Protein AF-A0A3D5H7Q9-F1 (afdb_monomer_lite)

Sequence (338 aa):
DSTRIIFAELRENWNKDHQGSDWGSGVVNVDTGVTDVTFANLTVYNNYGWQNGVFNKHQFAIRGAGTRIMLLHCKVASDGGDALSLWNRQDGMYYHADCEFEGWVDFVCPRGWCYITNSRFFGHNRPSASIWHDGSGDKDQKFVIRNSYFDGVPGFPLGRNHLDAQFYLVNCTFSRNMADRPFYRPPSSPREWQWGARHYFFNCHREGGDFKWFEDNLEKAEGSPRESDITARWTFGGHWDPEASLPSVLPFAFFPLPERDGQGINTGGVKLSWVAGRNADSHRVYFGKSNPPEYRENQEGNSYDVGGLEPQTAYYWRVDEVTEEGIIEGKLWSFTTK

Structure (mmCIF, N/CA/C/O backbone):
data_AF-A0A3D5H7Q9-F1
#
_entry.id   AF-A0A3D5H7Q9-F1
#
loop_
_atom_site.group_PDB
_atom_site.id
_atom_site.type_symbol
_atom_site.label_atom_id
_atom_site.label_alt_id
_atom_site.label_comp_id
_atom_site.label_asym_id
_atom_site.label_entity_id
_atom_site.label_seq_id
_atom_site.pdbx_PDB_ins_code
_atom_site.Cartn_x
_atom_site.Cartn_y
_atom_site.Cartn_z
_atom_site.occupancy
_atom_site.B_iso_or_equiv
_atom_site.auth_seq_id
_atom_site.auth_comp_id
_atom_site.auth_asym_id
_atom_site.auth_atom_id
_atom_site.pdbx_PDB_model_num
ATOM 1 N N . ASP A 1 1 ? 9.883 2.955 13.940 1.00 56.50 1 ASP A N 1
ATOM 2 C CA . ASP A 1 1 ? 9.864 1.530 14.341 1.00 56.50 1 ASP A CA 1
ATOM 3 C C . ASP A 1 1 ? 11.164 1.139 15.021 1.00 56.50 1 ASP A C 1
ATOM 5 O O . ASP A 1 1 ? 12.220 1.626 14.619 1.00 56.50 1 ASP A O 1
ATOM 9 N N . SER A 1 2 ? 11.101 0.290 16.051 1.00 79.12 2 SER A N 1
ATOM 10 C CA . SER A 1 2 ? 12.288 -0.229 16.750 1.00 79.12 2 SER A CA 1
ATOM 11 C C . SER A 1 2 ? 12.983 -1.361 15.982 1.00 79.12 2 SER A C 1
ATOM 13 O O . SER A 1 2 ? 14.206 -1.468 16.045 1.00 79.12 2 SER A O 1
ATOM 15 N N . THR A 1 3 ? 12.240 -2.161 15.207 1.00 95.25 3 THR A N 1
ATOM 16 C CA . THR A 1 3 ? 12.799 -3.256 14.397 1.00 95.25 3 THR A CA 1
ATOM 17 C C . THR A 1 3 ? 13.137 -2.776 12.990 1.00 95.25 3 THR A C 1
ATOM 19 O O . THR A 1 3 ? 12.261 -2.362 12.228 1.00 95.25 3 THR A O 1
ATOM 22 N N . ARG A 1 4 ? 14.421 -2.852 12.626 1.00 97.50 4 ARG A N 1
ATOM 23 C CA . ARG A 1 4 ? 14.937 -2.430 11.318 1.00 97.50 4 ARG A CA 1
ATOM 24 C C . ARG A 1 4 ? 15.867 -3.503 10.760 1.00 97.50 4 ARG A C 1
ATOM 26 O O . ARG A 1 4 ? 16.831 -3.877 11.420 1.00 97.50 4 ARG A O 1
ATOM 33 N N . ILE A 1 5 ? 15.596 -3.957 9.543 1.00 98.12 5 ILE A N 1
ATOM 34 C CA . ILE A 1 5 ? 16.452 -4.863 8.776 1.00 98.12 5 ILE A CA 1
ATOM 35 C C . ILE A 1 5 ? 17.095 -4.023 7.676 1.00 98.12 5 ILE A C 1
ATOM 37 O O . ILE A 1 5 ? 16.403 -3.507 6.798 1.00 98.12 5 ILE A O 1
ATOM 41 N N . ILE A 1 6 ? 18.408 -3.818 7.773 1.00 98.19 6 ILE A N 1
ATOM 42 C CA . ILE A 1 6 ? 19.144 -2.901 6.900 1.00 98.19 6 ILE A CA 1
ATOM 43 C C . ILE A 1 6 ? 20.357 -3.625 6.340 1.00 98.19 6 ILE A C 1
ATOM 45 O O . ILE A 1 6 ? 21.179 -4.132 7.103 1.00 98.19 6 ILE A O 1
ATOM 49 N N . PHE A 1 7 ? 20.476 -3.647 5.018 1.00 97.94 7 PHE A N 1
ATOM 50 C CA . PHE A 1 7 ? 21.627 -4.220 4.335 1.00 97.94 7 PHE A CA 1
ATOM 51 C C . PHE A 1 7 ? 21.875 -3.470 3.026 1.00 97.94 7 PHE A C 1
ATOM 53 O O . PHE A 1 7 ? 20.932 -3.115 2.324 1.00 97.94 7 PHE A O 1
ATOM 60 N N . ALA A 1 8 ? 23.139 -3.199 2.713 1.00 97.50 8 ALA A N 1
ATOM 61 C CA . ALA A 1 8 ? 23.523 -2.506 1.492 1.00 97.50 8 ALA A CA 1
ATOM 62 C C . ALA A 1 8 ? 23.838 -3.536 0.407 1.00 97.50 8 ALA A C 1
ATOM 64 O O . ALA A 1 8 ? 24.906 -4.140 0.435 1.00 97.50 8 ALA A O 1
ATOM 65 N N . GLU A 1 9 ? 22.941 -3.694 -0.565 1.00 95.94 9 GLU A N 1
ATOM 66 C CA . GLU A 1 9 ? 23.152 -4.593 -1.703 1.00 95.94 9 GLU A CA 1
ATOM 67 C C . GLU A 1 9 ? 22.759 -3.918 -3.014 1.00 95.94 9 GLU A C 1
ATOM 69 O O . GLU A 1 9 ? 21.686 -3.320 -3.132 1.00 95.94 9 GLU A O 1
ATOM 74 N N . LEU A 1 10 ? 23.616 -4.042 -4.022 1.00 96.75 10 LEU A N 1
ATOM 75 C CA . LEU A 1 10 ? 23.343 -3.564 -5.370 1.00 96.75 10 LEU A CA 1
ATOM 76 C C . LEU A 1 10 ? 23.163 -4.783 -6.260 1.00 96.75 10 LEU A C 1
ATOM 78 O O . LEU A 1 10 ? 24.093 -5.568 -6.414 1.00 96.75 10 LEU A O 1
ATOM 82 N N . ARG A 1 11 ? 22.027 -4.884 -6.954 1.00 96.25 11 ARG A N 1
ATOM 83 C CA . ARG A 1 11 ? 21.742 -6.016 -7.852 1.00 96.25 11 ARG A CA 1
ATOM 84 C C . ARG A 1 11 ? 22.891 -6.325 -8.819 1.00 96.25 11 ARG A C 1
ATOM 86 O O . ARG A 1 11 ? 23.204 -7.481 -9.064 1.00 96.25 11 ARG A O 1
ATOM 93 N N . GLU A 1 12 ? 23.528 -5.294 -9.376 1.00 95.06 12 GLU A N 1
ATOM 94 C CA . GLU A 1 12 ? 24.653 -5.453 -10.307 1.00 95.06 12 GLU A CA 1
ATOM 95 C C . GLU A 1 12 ? 25.892 -6.094 -9.658 1.00 95.06 12 GLU A C 1
ATOM 97 O O . GLU A 1 12 ? 26.656 -6.754 -10.359 1.00 95.06 12 GLU A O 1
ATOM 102 N N . ASN A 1 13 ? 26.112 -5.904 -8.354 1.00 94.50 13 ASN A N 1
ATOM 103 C CA . ASN A 1 13 ? 27.196 -6.561 -7.625 1.00 94.50 13 ASN A CA 1
ATOM 104 C C . ASN A 1 13 ? 26.825 -8.007 -7.328 1.00 94.50 13 ASN A C 1
ATOM 106 O O . ASN A 1 13 ? 27.558 -8.898 -7.749 1.00 94.50 13 ASN A O 1
ATOM 110 N N . TRP A 1 14 ? 25.647 -8.234 -6.740 1.00 95.75 14 TRP A N 1
ATOM 111 C CA . TRP A 1 14 ? 25.125 -9.578 -6.509 1.00 95.75 14 TRP A CA 1
ATOM 112 C C . TRP A 1 14 ? 25.193 -10.451 -7.772 1.00 95.75 14 TRP A C 1
ATOM 114 O O . TRP A 1 14 ? 25.745 -11.550 -7.760 1.00 95.75 14 TRP A O 1
ATOM 124 N N . ASN A 1 15 ? 24.719 -9.930 -8.904 1.00 94.75 15 ASN A N 1
ATOM 125 C CA . ASN A 1 15 ? 24.637 -10.681 -10.154 1.00 94.75 15 ASN A CA 1
ATOM 126 C C . ASN A 1 15 ? 26.002 -11.105 -10.719 1.00 94.75 15 ASN A C 1
ATOM 128 O O . ASN A 1 15 ? 26.058 -12.142 -11.385 1.00 94.75 15 ASN A O 1
ATOM 132 N N . LYS A 1 16 ? 27.086 -10.350 -10.471 1.00 93.56 16 LYS A N 1
ATOM 133 C CA . LYS A 1 16 ? 28.445 -10.717 -10.926 1.00 93.56 16 LYS A CA 1
ATOM 134 C C . LYS A 1 16 ? 28.910 -12.022 -10.292 1.00 93.56 16 LYS A C 1
ATOM 136 O O . LYS A 1 16 ? 29.480 -12.860 -10.987 1.00 93.56 16 LYS A O 1
ATOM 141 N N . ASP A 1 17 ? 28.598 -12.205 -9.014 1.00 92.50 17 ASP A N 1
ATOM 142 C CA . ASP A 1 17 ? 29.059 -13.351 -8.230 1.00 92.50 17 ASP A CA 1
ATOM 143 C C . ASP A 1 17 ? 28.071 -14.534 -8.279 1.00 92.50 17 ASP A C 1
ATOM 145 O O . ASP A 1 17 ? 28.419 -15.655 -7.914 1.00 92.50 17 ASP A O 1
ATOM 149 N N . HIS A 1 18 ? 26.855 -14.313 -8.798 1.00 94.00 18 HIS A N 1
ATOM 150 C CA . HIS A 1 18 ? 25.750 -15.282 -8.768 1.00 94.00 18 HIS A CA 1
ATOM 151 C C . HIS A 1 18 ? 25.164 -15.599 -10.152 1.00 94.00 18 HIS A C 1
ATOM 153 O O . HIS A 1 18 ? 23.977 -15.900 -10.282 1.00 94.00 18 HIS A O 1
ATOM 159 N N . GLN A 1 19 ? 25.990 -15.539 -11.204 1.00 91.94 19 GLN A N 1
ATOM 160 C CA . GLN A 1 19 ? 25.627 -15.939 -12.577 1.00 91.94 19 GLN A CA 1
ATOM 161 C C . GLN A 1 19 ? 24.357 -15.239 -13.109 1.00 91.94 19 GLN A C 1
ATOM 163 O O . GLN A 1 19 ? 23.573 -15.823 -13.856 1.00 91.94 19 GLN A O 1
ATOM 168 N N . GLY A 1 20 ? 24.136 -13.982 -12.712 1.00 88.25 20 GLY A N 1
ATOM 169 C CA . GLY A 1 20 ? 22.959 -13.205 -13.111 1.00 88.25 20 GLY A CA 1
ATOM 170 C C . GLY A 1 20 ? 21.662 -13.533 -12.363 1.00 88.25 20 GLY A C 1
ATOM 171 O O . GLY A 1 20 ? 20.610 -13.029 -12.753 1.00 88.25 20 GLY A O 1
ATOM 172 N N . SER A 1 21 ? 21.708 -14.359 -11.316 1.00 89.88 21 SER A N 1
ATOM 173 C CA . SER A 1 21 ? 20.541 -14.665 -10.487 1.00 89.88 21 SER A CA 1
ATOM 174 C C . SER A 1 21 ? 20.197 -13.516 -9.545 1.00 89.88 21 SER A C 1
ATOM 176 O O . SER A 1 21 ? 21.020 -13.122 -8.729 1.00 89.88 21 SER A O 1
ATOM 178 N N . ASP A 1 22 ? 18.940 -13.068 -9.563 1.00 90.56 22 ASP A N 1
ATOM 179 C CA . ASP A 1 22 ? 18.433 -12.088 -8.593 1.00 90.56 22 ASP A CA 1
ATOM 180 C C . ASP A 1 22 ? 18.082 -12.718 -7.227 1.00 90.56 22 ASP A C 1
ATOM 182 O O . ASP A 1 22 ? 17.710 -12.002 -6.295 1.00 90.56 22 ASP A O 1
ATOM 186 N N . TRP A 1 23 ? 18.136 -14.048 -7.083 1.00 92.56 23 TRP A N 1
ATOM 187 C CA . TRP A 1 23 ? 17.887 -14.701 -5.794 1.00 92.56 23 TRP A CA 1
ATOM 188 C C . TRP A 1 23 ? 18.994 -14.338 -4.802 1.00 92.56 23 TRP A C 1
ATOM 190 O O . TRP A 1 23 ? 20.141 -14.710 -5.027 1.00 92.56 23 TRP A O 1
ATOM 200 N N . GLY A 1 24 ? 18.638 -13.619 -3.733 1.00 92.81 24 GLY A N 1
ATOM 201 C CA . GLY A 1 24 ? 19.564 -13.106 -2.717 1.00 92.81 24 GLY A CA 1
ATOM 202 C C . GLY A 1 24 ? 19.936 -11.626 -2.877 1.00 92.81 24 GLY A C 1
ATOM 203 O O . GLY A 1 24 ? 20.507 -11.049 -1.963 1.00 92.81 24 GLY A O 1
ATOM 204 N N . SER A 1 25 ? 19.538 -10.977 -3.977 1.00 95.56 25 SER A N 1
ATOM 205 C CA . SER A 1 25 ? 19.893 -9.575 -4.270 1.00 95.56 25 SER A CA 1
ATOM 206 C C . SER A 1 25 ? 19.121 -8.513 -3.466 1.00 95.56 25 SER A C 1
ATOM 208 O O . SER A 1 25 ? 19.381 -7.318 -3.622 1.00 95.56 25 SER A O 1
ATOM 210 N N . GLY A 1 26 ? 18.145 -8.915 -2.643 1.00 97.44 26 GLY A N 1
ATOM 211 C CA . GLY A 1 26 ? 17.419 -8.017 -1.739 1.00 97.44 26 GLY A CA 1
ATOM 212 C C . GLY A 1 26 ? 17.834 -8.141 -0.278 1.00 97.44 26 GLY A C 1
ATOM 213 O O . GLY A 1 26 ? 18.385 -9.158 0.131 1.00 97.44 26 GLY A O 1
ATOM 214 N N . VAL A 1 27 ? 17.503 -7.130 0.532 1.00 98.44 27 VAL A N 1
ATOM 215 C CA . VAL A 1 27 ? 17.674 -7.191 2.000 1.00 98.44 27 VAL A CA 1
ATOM 216 C C . VAL A 1 27 ? 16.842 -8.330 2.597 1.00 98.44 27 VAL A C 1
ATOM 218 O O . VAL A 1 27 ? 17.307 -9.066 3.463 1.00 98.44 27 VAL A O 1
ATOM 221 N N . VAL A 1 28 ? 15.619 -8.505 2.095 1.00 98.38 28 VAL A N 1
ATOM 222 C CA . VAL A 1 28 ? 14.754 -9.657 2.360 1.00 98.38 28 VAL A CA 1
ATOM 223 C C . VAL A 1 28 ? 14.408 -10.325 1.032 1.00 98.38 28 VAL A C 1
ATOM 225 O O . VAL A 1 28 ? 13.996 -9.656 0.081 1.00 98.38 28 VAL A O 1
ATOM 228 N N . ASN A 1 29 ? 14.548 -11.653 0.977 1.00 97.81 29 ASN A N 1
ATOM 229 C CA . ASN A 1 29 ? 14.233 -12.456 -0.202 1.00 97.81 29 ASN A CA 1
ATOM 230 C C . ASN A 1 29 ? 13.081 -13.426 0.098 1.00 97.81 29 ASN A C 1
ATOM 232 O O . ASN A 1 29 ? 13.160 -14.202 1.046 1.00 97.81 29 ASN A O 1
ATOM 236 N N . VAL A 1 30 ? 12.023 -13.389 -0.716 1.00 97.69 30 VAL A N 1
ATOM 237 C CA . VAL A 1 30 ? 10.847 -14.268 -0.601 1.00 97.69 30 VAL A CA 1
ATOM 238 C C . VAL A 1 30 ? 10.856 -15.271 -1.754 1.00 97.69 30 VAL A C 1
ATOM 240 O O . VAL A 1 30 ? 10.709 -14.885 -2.916 1.00 97.69 30 VAL A O 1
ATOM 243 N N . ASP A 1 31 ? 11.068 -16.550 -1.443 1.00 95.81 31 ASP A N 1
ATOM 244 C CA . ASP A 1 31 ? 11.181 -17.608 -2.456 1.00 95.81 31 ASP A CA 1
ATOM 245 C C . ASP A 1 31 ? 9.852 -17.880 -3.179 1.00 95.81 31 ASP A C 1
ATOM 247 O O . ASP A 1 31 ? 8.778 -17.539 -2.681 1.00 95.81 31 ASP A O 1
ATOM 251 N N . THR A 1 32 ? 9.910 -18.526 -4.344 1.00 94.19 32 THR A N 1
ATOM 252 C CA . THR A 1 32 ? 8.736 -18.873 -5.164 1.00 94.19 32 THR A CA 1
ATOM 253 C C . THR A 1 32 ? 7.753 -19.795 -4.451 1.00 94.19 32 THR A C 1
ATOM 255 O O . THR A 1 32 ? 6.557 -19.723 -4.704 1.00 94.19 32 THR A O 1
ATOM 258 N N . GLY A 1 33 ? 8.238 -20.665 -3.560 1.00 95.69 33 GLY A N 1
ATOM 259 C CA . GLY A 1 33 ? 7.389 -21.591 -2.802 1.00 95.69 33 GLY A CA 1
ATOM 260 C C . GLY A 1 33 ? 6.707 -20.970 -1.579 1.00 95.69 33 GLY A C 1
ATOM 261 O O . GLY A 1 33 ? 5.944 -21.652 -0.899 1.00 95.69 33 GLY A O 1
ATOM 262 N N . VAL A 1 34 ? 7.001 -19.707 -1.259 1.00 97.81 34 VAL A N 1
ATOM 263 C CA . VAL A 1 34 ? 6.502 -19.064 -0.041 1.00 97.81 34 VAL A CA 1
ATOM 264 C C . VAL A 1 34 ? 5.087 -18.541 -0.248 1.00 97.81 34 VAL A C 1
ATOM 266 O O . VAL A 1 34 ? 4.804 -17.805 -1.197 1.00 97.81 34 VAL A O 1
ATOM 269 N N . THR A 1 35 ? 4.212 -18.868 0.701 1.00 97.94 35 THR A N 1
ATOM 270 C CA . THR A 1 35 ? 2.863 -18.318 0.771 1.00 97.94 35 THR A CA 1
ATOM 271 C C . THR A 1 35 ? 2.434 -18.018 2.205 1.00 97.94 35 THR A C 1
ATOM 273 O O . THR A 1 35 ? 3.029 -18.553 3.137 1.00 97.94 35 THR A O 1
ATOM 276 N N . ASP A 1 36 ? 1.434 -17.146 2.374 1.00 97.12 36 ASP A N 1
ATOM 277 C CA . ASP A 1 36 ? 0.862 -16.738 3.670 1.00 97.12 36 ASP A CA 1
ATOM 278 C C . ASP A 1 36 ? 1.876 -16.119 4.644 1.00 97.12 36 ASP A C 1
ATOM 280 O O . ASP A 1 36 ? 1.888 -16.409 5.841 1.00 97.12 36 ASP A O 1
ATOM 284 N N . VAL A 1 37 ? 2.737 -15.232 4.140 1.00 97.44 37 VAL A N 1
ATOM 285 C CA . VAL A 1 37 ? 3.712 -14.520 4.978 1.00 97.44 37 VAL A CA 1
ATOM 286 C C . VAL A 1 37 ? 3.253 -13.098 5.242 1.00 97.44 37 VAL A C 1
ATOM 288 O O . VAL A 1 37 ? 2.938 -12.353 4.318 1.00 97.44 37 VAL A O 1
ATOM 291 N N . THR A 1 38 ? 3.288 -12.706 6.515 1.00 98.12 38 THR A N 1
ATOM 292 C CA . THR A 1 38 ? 3.006 -11.340 6.962 1.00 98.12 38 THR A CA 1
ATOM 293 C C . THR A 1 38 ? 4.258 -10.713 7.559 1.00 98.12 38 THR A C 1
ATOM 295 O O . THR A 1 38 ? 4.783 -11.192 8.562 1.00 98.12 38 THR A O 1
ATOM 298 N N . PHE A 1 39 ? 4.710 -9.612 6.968 1.00 98.25 39 PHE A N 1
ATOM 299 C CA . PHE A 1 39 ? 5.659 -8.688 7.578 1.00 98.25 39 PHE A CA 1
ATOM 300 C C . PHE A 1 39 ? 4.864 -7.629 8.334 1.00 98.25 39 PHE A C 1
ATOM 302 O O . PHE A 1 39 ? 3.922 -7.063 7.781 1.00 98.25 39 PHE A O 1
ATOM 309 N N . ALA A 1 40 ? 5.219 -7.370 9.592 1.00 97.62 40 ALA A N 1
ATOM 310 C CA . ALA A 1 40 ? 4.461 -6.447 10.421 1.00 97.62 40 ALA A CA 1
ATOM 311 C C . ALA A 1 40 ? 5.349 -5.599 11.333 1.00 97.62 40 ALA A C 1
ATOM 313 O O . ALA A 1 40 ? 6.272 -6.125 11.955 1.00 97.62 40 ALA A O 1
ATOM 314 N N . ASN A 1 41 ? 5.031 -4.306 11.451 1.00 97.19 41 ASN A N 1
ATOM 315 C CA . ASN A 1 41 ? 5.655 -3.369 12.396 1.00 97.19 41 ASN A CA 1
ATOM 316 C C . ASN A 1 41 ? 7.197 -3.337 12.326 1.00 97.19 41 ASN A C 1
ATOM 318 O O . ASN A 1 41 ? 7.888 -3.483 13.340 1.00 97.19 41 ASN A O 1
ATOM 322 N N . LEU A 1 42 ? 7.741 -3.210 11.114 1.00 97.81 42 LEU A N 1
ATOM 323 C CA . LEU A 1 42 ? 9.184 -3.221 10.872 1.00 97.81 42 LEU A CA 1
ATOM 324 C C . LEU A 1 42 ? 9.580 -2.338 9.693 1.00 97.81 42 LEU A C 1
ATOM 326 O O . LEU A 1 42 ? 8.784 -2.060 8.797 1.00 97.81 42 LEU A O 1
ATOM 330 N N . THR A 1 43 ? 10.854 -1.960 9.664 1.00 98.69 43 THR A N 1
ATOM 331 C CA . THR A 1 43 ? 11.479 -1.311 8.510 1.00 98.69 43 THR A CA 1
ATOM 332 C C . THR A 1 43 ? 12.390 -2.290 7.767 1.00 98.69 43 THR A C 1
ATOM 334 O O . THR A 1 43 ? 13.262 -2.894 8.392 1.00 98.69 43 THR A O 1
ATOM 337 N N . VAL A 1 44 ? 12.267 -2.383 6.442 1.00 98.81 44 VAL A N 1
ATOM 338 C CA . VAL A 1 44 ? 13.272 -2.993 5.553 1.00 98.81 44 VAL A CA 1
ATOM 339 C C . VAL A 1 44 ? 13.895 -1.896 4.699 1.00 98.81 44 VAL A C 1
ATOM 341 O O . VAL A 1 44 ? 13.179 -1.184 3.996 1.00 98.81 44 VAL A O 1
ATOM 344 N N . TYR A 1 45 ? 15.217 -1.739 4.762 1.00 98.69 45 TYR A N 1
ATOM 345 C CA . TYR A 1 45 ? 15.912 -0.660 4.060 1.00 98.69 45 TYR A CA 1
ATOM 346 C C . TYR A 1 45 ? 17.170 -1.149 3.350 1.00 98.69 45 TYR A C 1
ATOM 348 O O . TYR A 1 45 ? 18.102 -1.636 3.992 1.00 98.69 45 TYR A O 1
ATOM 356 N N . ASN A 1 46 ? 17.212 -0.969 2.030 1.00 98.62 46 ASN A N 1
ATOM 357 C CA . ASN A 1 46 ? 18.448 -1.099 1.269 1.00 98.62 46 ASN A CA 1
ATOM 358 C C . ASN A 1 46 ? 19.178 0.248 1.212 1.00 98.62 46 ASN A C 1
ATOM 360 O O . ASN A 1 46 ? 18.772 1.147 0.476 1.00 98.62 46 ASN A O 1
ATOM 364 N N . ASN A 1 47 ? 20.246 0.386 2.000 1.00 98.00 47 ASN A N 1
ATOM 365 C CA . ASN A 1 47 ? 20.975 1.646 2.163 1.00 98.00 47 ASN A CA 1
ATOM 366 C C . ASN A 1 47 ? 22.260 1.738 1.319 1.00 98.00 47 ASN A C 1
ATOM 368 O O . ASN A 1 47 ? 23.237 2.384 1.718 1.00 98.00 47 ASN A O 1
ATOM 372 N N . TYR A 1 48 ? 22.306 1.027 0.184 1.00 98.12 48 TYR A N 1
ATOM 373 C CA . TYR A 1 48 ? 23.502 0.952 -0.654 1.00 98.12 48 TYR A CA 1
ATOM 374 C C . TYR A 1 48 ? 23.910 2.320 -1.209 1.00 98.12 48 TYR A C 1
ATOM 376 O O . TYR A 1 48 ? 25.094 2.669 -1.160 1.00 98.12 48 TYR A O 1
ATOM 384 N N . GLY A 1 49 ? 22.960 3.107 -1.715 1.00 96.69 49 GLY A N 1
ATOM 385 C CA . GLY A 1 49 ? 23.242 4.420 -2.291 1.00 96.69 49 GLY A CA 1
ATOM 386 C C . GLY A 1 49 ? 23.796 5.426 -1.288 1.00 96.69 49 GLY A C 1
ATOM 387 O O . GLY A 1 49 ? 24.760 6.116 -1.609 1.00 96.69 49 GLY A O 1
ATOM 388 N N . TRP A 1 50 ? 23.292 5.449 -0.057 1.00 96.12 50 TRP A N 1
ATOM 389 C CA . TRP A 1 50 ? 23.823 6.273 1.025 1.00 96.12 50 TRP A CA 1
ATOM 390 C C . TRP A 1 50 ? 25.268 5.904 1.365 1.00 96.12 50 TRP A C 1
ATOM 392 O O . TRP A 1 50 ? 26.110 6.786 1.519 1.00 96.12 50 TRP A O 1
ATOM 402 N N . GLN A 1 51 ? 25.580 4.606 1.448 1.00 97.31 51 GLN A N 1
ATOM 403 C CA . GLN A 1 51 ? 26.932 4.145 1.785 1.00 97.31 51 GLN A CA 1
ATOM 404 C C . GLN A 1 51 ? 27.947 4.350 0.653 1.00 97.31 51 GLN A C 1
ATOM 406 O O . GLN A 1 51 ? 29.125 4.569 0.925 1.00 97.31 51 GLN A O 1
ATOM 411 N N . ASN A 1 52 ? 27.508 4.264 -0.606 1.00 97.06 52 ASN A N 1
ATOM 412 C CA . ASN A 1 52 ? 28.409 4.180 -1.762 1.00 97.06 52 ASN A CA 1
ATOM 413 C C . ASN A 1 52 ? 28.284 5.357 -2.743 1.00 97.06 52 ASN A C 1
ATOM 415 O O . ASN A 1 52 ? 28.994 5.397 -3.745 1.00 97.06 52 ASN A O 1
ATOM 419 N N . GLY A 1 53 ? 27.372 6.302 -2.508 1.00 95.00 53 GLY A N 1
ATOM 420 C CA . GLY A 1 53 ? 27.083 7.409 -3.426 1.00 95.00 53 GLY A CA 1
ATOM 421 C C . GLY A 1 53 ? 26.400 6.981 -4.733 1.00 95.00 53 GLY A C 1
ATOM 422 O O . GLY A 1 53 ? 26.400 7.741 -5.701 1.00 95.00 53 GLY A O 1
ATOM 423 N N . VAL A 1 54 ? 25.833 5.770 -4.790 1.00 93.88 54 VAL A N 1
ATOM 424 C CA . VAL A 1 54 ? 25.192 5.206 -5.990 1.00 93.88 54 VAL A CA 1
ATOM 425 C C . VAL A 1 54 ? 23.681 5.166 -5.802 1.00 93.88 54 VAL A C 1
ATOM 427 O O . VAL A 1 54 ? 23.122 4.184 -5.321 1.00 93.88 54 VAL A O 1
ATOM 430 N N . PHE A 1 55 ? 23.008 6.231 -6.213 1.00 91.38 55 PHE A N 1
ATOM 431 C CA . PHE A 1 55 ? 21.550 6.323 -6.168 1.00 91.38 55 PHE A CA 1
ATOM 432 C C . PHE A 1 55 ? 20.919 5.834 -7.478 1.00 91.38 55 PHE A C 1
ATOM 434 O O . PHE A 1 55 ? 21.591 5.731 -8.507 1.00 91.38 55 PHE A O 1
ATOM 441 N N . ASN A 1 56 ? 19.610 5.573 -7.465 1.00 86.31 56 ASN A N 1
ATOM 442 C CA . ASN A 1 56 ? 18.801 5.331 -8.673 1.00 86.31 56 ASN A CA 1
ATOM 443 C C . ASN A 1 56 ? 19.073 4.013 -9.444 1.00 86.31 56 ASN A C 1
ATOM 445 O O . ASN A 1 56 ? 18.539 3.813 -10.535 1.00 86.31 56 ASN A O 1
ATOM 449 N N . LYS A 1 57 ? 19.894 3.105 -8.905 1.00 93.62 57 LYS A N 1
ATOM 450 C CA . LYS A 1 57 ? 20.129 1.750 -9.450 1.00 93.62 57 LYS A CA 1
ATOM 451 C C . LYS A 1 57 ? 19.261 0.707 -8.740 1.00 93.62 57 LYS A C 1
ATOM 453 O O . LYS A 1 57 ? 18.746 0.996 -7.672 1.00 93.62 57 LYS A O 1
ATOM 458 N N . HIS A 1 58 ? 19.119 -0.497 -9.298 1.00 96.00 58 HIS A N 1
ATOM 459 C CA . HIS A 1 58 ? 18.346 -1.582 -8.677 1.00 96.00 58 HIS A CA 1
ATOM 460 C C . HIS A 1 58 ? 18.923 -1.980 -7.310 1.00 96.00 58 HIS A C 1
ATOM 462 O O . HIS A 1 58 ? 20.024 -2.534 -7.232 1.00 96.00 58 HIS A O 1
ATOM 468 N N . GLN A 1 59 ? 18.173 -1.687 -6.252 1.00 96.81 59 GLN A N 1
ATOM 469 C CA . GLN A 1 59 ? 18.560 -1.875 -4.855 1.00 96.81 59 GLN A CA 1
ATOM 470 C C . GLN A 1 59 ? 17.330 -2.399 -4.113 1.00 96.81 59 GLN A C 1
ATOM 472 O O . GLN A 1 59 ? 16.530 -1.632 -3.580 1.00 96.81 59 GLN A O 1
ATOM 477 N N . PHE A 1 60 ? 17.113 -3.710 -4.128 1.00 98.38 60 PHE A N 1
ATOM 478 C CA . PHE A 1 60 ? 15.886 -4.268 -3.571 1.00 98.38 60 PHE A CA 1
ATOM 479 C C . PHE A 1 60 ? 15.922 -4.227 -2.040 1.00 98.38 60 PHE A C 1
ATOM 481 O O . PHE A 1 60 ? 16.866 -4.727 -1.424 1.00 98.38 60 PHE A O 1
ATOM 488 N N . ALA A 1 61 ? 14.886 -3.681 -1.409 1.00 98.69 61 ALA A N 1
ATOM 489 C CA . ALA A 1 61 ? 14.653 -3.913 0.014 1.00 98.69 61 ALA A CA 1
ATOM 490 C C . ALA A 1 61 ? 13.960 -5.260 0.208 1.00 98.69 61 ALA A C 1
ATOM 492 O O . ALA A 1 61 ? 14.456 -6.112 0.938 1.00 98.69 61 ALA A O 1
ATOM 493 N N . ILE A 1 62 ? 12.865 -5.497 -0.510 1.00 98.69 62 ILE A N 1
ATOM 494 C CA . ILE A 1 62 ? 12.175 -6.785 -0.519 1.00 98.69 62 ILE A CA 1
ATOM 495 C C . ILE A 1 62 ? 12.083 -7.262 -1.963 1.00 98.69 62 ILE A C 1
ATOM 497 O O . ILE A 1 62 ? 11.485 -6.591 -2.803 1.00 98.69 62 ILE A O 1
ATOM 501 N N . ARG A 1 63 ? 12.654 -8.433 -2.250 1.00 98.00 63 ARG A N 1
ATOM 502 C CA . ARG A 1 63 ? 12.603 -9.082 -3.566 1.00 98.00 63 ARG A CA 1
ATOM 503 C C . ARG A 1 63 ? 12.003 -10.466 -3.426 1.00 98.00 63 ARG A C 1
ATOM 505 O O . ARG A 1 63 ? 12.375 -11.210 -2.527 1.00 98.00 63 ARG A O 1
ATOM 512 N N . GLY A 1 64 ? 11.145 -10.890 -4.342 1.00 96.50 64 GLY A N 1
ATOM 513 C CA . GLY A 1 64 ? 10.685 -12.272 -4.294 1.00 96.50 64 GLY A CA 1
ATOM 514 C C . GLY A 1 64 ? 9.694 -12.667 -5.357 1.00 96.50 64 GLY A C 1
ATOM 515 O O . GLY A 1 64 ? 9.381 -11.880 -6.238 1.00 96.50 64 GLY A O 1
ATOM 516 N N . ALA A 1 65 ? 9.216 -13.901 -5.268 1.00 96.38 65 ALA A N 1
ATOM 517 C CA . ALA A 1 65 ? 8.207 -14.453 -6.168 1.00 96.38 65 ALA A CA 1
ATOM 518 C C . ALA A 1 65 ? 7.208 -15.374 -5.437 1.00 96.38 65 ALA A C 1
ATOM 520 O O . ALA A 1 65 ? 6.593 -16.233 -6.059 1.00 96.38 65 ALA A O 1
ATOM 521 N N . GLY A 1 66 ? 7.028 -15.185 -4.127 1.00 97.94 66 GLY A N 1
ATOM 522 C CA . GLY A 1 66 ? 5.937 -15.815 -3.379 1.00 97.94 66 GLY A CA 1
ATOM 523 C C . GLY A 1 66 ? 4.565 -15.205 -3.705 1.00 97.94 66 GLY A C 1
ATOM 524 O O . GLY A 1 66 ? 4.459 -14.275 -4.514 1.00 97.94 66 GLY A O 1
ATOM 525 N N . THR A 1 67 ? 3.516 -15.704 -3.049 1.00 98.62 67 THR A N 1
ATOM 526 C CA . THR A 1 67 ? 2.125 -15.224 -3.187 1.00 98.62 67 THR A CA 1
ATOM 527 C C . THR A 1 67 ? 1.397 -15.179 -1.841 1.00 98.62 67 THR A C 1
ATOM 529 O O . THR A 1 67 ? 1.770 -15.896 -0.919 1.00 98.62 67 THR A O 1
ATOM 532 N N . ARG A 1 68 ? 0.350 -14.360 -1.700 1.00 98.44 68 ARG A N 1
ATOM 533 C CA . ARG A 1 68 ? -0.312 -14.040 -0.418 1.00 98.44 68 ARG A CA 1
ATOM 534 C C . ARG A 1 68 ? 0.683 -13.466 0.593 1.00 98.44 68 ARG A C 1
ATOM 536 O O . ARG A 1 68 ? 0.847 -13.968 1.703 1.00 98.44 68 ARG A O 1
ATOM 543 N N . ILE A 1 69 ? 1.400 -12.431 0.153 1.00 98.69 69 ILE A N 1
ATOM 544 C CA . ILE A 1 69 ? 2.384 -11.714 0.971 1.00 98.69 69 ILE A CA 1
ATOM 545 C C . ILE A 1 69 ? 1.748 -10.433 1.503 1.00 98.69 69 ILE A C 1
ATOM 547 O O . ILE A 1 69 ? 1.259 -9.610 0.724 1.00 98.69 69 ILE A O 1
ATOM 551 N N . MET A 1 70 ? 1.778 -10.263 2.825 1.00 98.56 70 MET A N 1
ATOM 552 C CA . MET A 1 70 ? 1.238 -9.098 3.516 1.00 98.56 70 MET A CA 1
ATOM 553 C C . MET A 1 70 ? 2.329 -8.219 4.116 1.00 98.56 70 MET A C 1
ATOM 555 O O . MET A 1 70 ? 3.277 -8.723 4.714 1.00 98.56 70 MET A O 1
ATOM 559 N N . LEU A 1 71 ? 2.174 -6.901 3.984 1.00 98.81 71 LEU A N 1
ATOM 560 C CA . LEU A 1 71 ? 2.943 -5.911 4.743 1.00 98.81 71 LEU A CA 1
ATOM 561 C C . LEU A 1 71 ? 1.951 -5.073 5.547 1.00 98.81 71 LEU A C 1
ATOM 563 O O . LEU A 1 71 ? 1.094 -4.409 4.968 1.00 98.81 71 LEU A O 1
ATOM 567 N N . LEU A 1 72 ? 2.052 -5.120 6.872 1.00 98.44 72 LEU A N 1
ATOM 568 C CA . LEU A 1 72 ? 1.158 -4.415 7.784 1.00 98.44 72 LEU A CA 1
ATOM 569 C C . LEU A 1 72 ? 1.972 -3.455 8.641 1.00 98.44 72 LEU A C 1
ATOM 571 O O . LEU A 1 72 ? 2.787 -3.871 9.462 1.00 98.44 72 LEU A O 1
ATOM 575 N N . HIS A 1 73 ? 1.743 -2.160 8.470 1.00 98.06 73 HIS A N 1
ATOM 576 C CA . HIS A 1 73 ? 2.483 -1.141 9.203 1.00 98.06 73 HIS A CA 1
ATOM 577 C C . HIS A 1 73 ? 4.008 -1.273 9.059 1.00 98.06 73 HIS A C 1
ATOM 579 O O . HIS A 1 73 ? 4.747 -1.325 10.041 1.00 98.06 73 HIS A O 1
ATOM 585 N N . CYS A 1 74 ? 4.476 -1.393 7.816 1.00 98.69 74 CYS A N 1
ATOM 586 C CA . CYS A 1 74 ? 5.895 -1.514 7.498 1.00 98.69 74 CYS A CA 1
ATOM 587 C C . CYS A 1 74 ? 6.420 -0.270 6.787 1.00 98.69 74 CYS A C 1
ATOM 589 O O . CYS A 1 74 ? 5.715 0.332 5.979 1.00 98.69 74 CYS A O 1
ATOM 591 N N . LYS A 1 75 ? 7.702 0.039 6.993 1.00 98.75 75 LYS A N 1
ATOM 592 C CA . LYS A 1 75 ? 8.455 0.914 6.090 1.00 98.75 75 LYS A CA 1
ATOM 593 C C . LYS A 1 75 ? 9.324 0.077 5.154 1.00 98.75 75 LYS A C 1
ATOM 595 O O . LYS A 1 75 ? 10.141 -0.716 5.616 1.00 98.75 75 LYS A O 1
ATOM 600 N N . VAL A 1 76 ? 9.191 0.276 3.847 1.00 98.88 76 VAL A N 1
ATOM 601 C CA . VAL A 1 76 ? 10.070 -0.316 2.830 1.00 98.88 76 VAL A CA 1
ATOM 602 C C . VAL A 1 76 ? 10.759 0.808 2.080 1.00 98.88 76 VAL A C 1
ATOM 604 O O . VAL A 1 76 ? 10.109 1.610 1.413 1.00 98.88 76 VAL A O 1
ATOM 607 N N . ALA A 1 77 ? 12.079 0.875 2.202 1.00 98.38 77 ALA A N 1
ATOM 608 C CA . ALA A 1 77 ? 12.872 1.951 1.629 1.00 98.38 77 ALA A CA 1
ATOM 609 C C . ALA A 1 77 ? 14.072 1.414 0.851 1.00 98.38 77 ALA A C 1
ATOM 611 O O . ALA A 1 77 ? 14.635 0.375 1.190 1.00 98.38 77 ALA A O 1
ATOM 612 N N . SER A 1 78 ? 14.518 2.144 -0.159 1.00 97.81 78 SER A N 1
ATOM 613 C CA . SER A 1 78 ? 15.768 1.863 -0.861 1.00 97.81 78 SER A CA 1
ATOM 614 C C . SER A 1 78 ? 16.382 3.155 -1.354 1.00 97.81 78 SER A C 1
ATOM 616 O O . SER A 1 78 ? 15.627 3.978 -1.849 1.00 97.81 78 SER A O 1
ATOM 618 N N . ASP A 1 79 ? 17.711 3.297 -1.315 1.00 96.88 79 ASP A N 1
ATOM 619 C CA . ASP A 1 79 ? 18.433 4.425 -1.937 1.00 96.88 79 ASP A CA 1
ATOM 620 C C . ASP A 1 79 ? 18.461 4.366 -3.482 1.00 96.88 79 ASP A C 1
ATOM 622 O O . ASP A 1 79 ? 19.064 5.199 -4.174 1.00 96.88 79 ASP A O 1
ATOM 626 N N . GLY A 1 80 ? 17.823 3.345 -4.047 1.00 95.00 80 GLY A N 1
ATOM 627 C CA . GLY A 1 80 ? 17.741 3.087 -5.467 1.00 95.00 80 GLY A CA 1
ATOM 628 C C . GLY A 1 80 ? 16.327 2.790 -5.946 1.00 95.00 80 GLY A C 1
ATOM 629 O O . GLY A 1 80 ? 15.321 3.156 -5.337 1.00 95.00 80 GLY A O 1
ATOM 630 N N . GLY A 1 81 ? 16.260 2.186 -7.126 1.00 95.75 81 GLY A N 1
ATOM 631 C CA . GLY A 1 81 ? 15.013 1.695 -7.686 1.00 95.75 81 GLY A CA 1
ATOM 632 C C . GLY A 1 81 ? 14.617 0.334 -7.125 1.00 95.75 81 GLY A C 1
ATOM 633 O O . GLY A 1 81 ? 15.445 -0.374 -6.547 1.00 95.75 81 GLY A O 1
ATOM 634 N N . ASP A 1 82 ? 13.364 -0.035 -7.376 1.00 97.38 82 ASP A N 1
ATOM 635 C CA . ASP A 1 82 ? 12.811 -1.369 -7.146 1.00 97.38 82 ASP A CA 1
ATOM 636 C C . ASP A 1 82 ? 12.737 -1.797 -5.665 1.00 97.38 82 ASP A C 1
ATOM 638 O O . ASP A 1 82 ? 12.868 -2.976 -5.344 1.00 97.38 82 ASP A O 1
ATOM 642 N N . ALA A 1 83 ? 12.508 -0.861 -4.735 1.00 98.31 83 ALA A N 1
ATOM 643 C CA . ALA A 1 83 ? 12.502 -1.143 -3.294 1.00 98.31 83 ALA A CA 1
ATOM 644 C C . ALA A 1 83 ? 11.631 -2.361 -2.905 1.00 98.31 83 ALA A C 1
ATOM 646 O O . ALA A 1 83 ? 12.116 -3.253 -2.204 1.00 98.31 83 ALA A O 1
ATOM 647 N N . LEU A 1 84 ? 10.389 -2.435 -3.393 1.00 98.81 84 LEU A N 1
ATOM 648 C CA . LEU A 1 84 ? 9.477 -3.569 -3.225 1.00 98.81 84 LEU A CA 1
ATOM 649 C C . LEU A 1 84 ? 9.207 -4.263 -4.569 1.00 98.81 84 LEU A C 1
ATOM 651 O O . LEU A 1 84 ? 8.423 -3.781 -5.389 1.00 98.81 84 LEU A O 1
ATOM 655 N N . SER A 1 85 ? 9.829 -5.428 -4.751 1.00 98.44 85 SER A N 1
ATOM 656 C CA . SER A 1 85 ? 9.886 -6.199 -5.999 1.00 98.44 85 SER A CA 1
ATOM 657 C C . SER A 1 85 ? 9.370 -7.626 -5.830 1.00 98.44 85 SER A C 1
ATOM 659 O O . SER A 1 85 ? 10.133 -8.597 -5.830 1.00 98.44 85 SER A O 1
ATOM 661 N N . LEU A 1 86 ? 8.053 -7.764 -5.673 1.00 98.31 86 LEU A N 1
ATOM 662 C CA . LEU A 1 86 ? 7.377 -9.062 -5.644 1.00 98.31 86 LEU A CA 1
ATOM 663 C C . LEU A 1 86 ? 6.940 -9.434 -7.069 1.00 98.31 86 LEU A C 1
ATOM 665 O O . LEU A 1 86 ? 6.009 -8.863 -7.628 1.00 98.31 86 LEU A O 1
ATOM 669 N N . TRP A 1 87 ? 7.692 -10.332 -7.698 1.00 97.56 87 TRP A N 1
ATOM 670 C CA . TRP A 1 87 ? 7.699 -10.596 -9.135 1.00 97.56 87 TRP A CA 1
ATOM 671 C C . TRP A 1 87 ? 7.136 -11.970 -9.516 1.00 97.56 87 TRP A C 1
ATOM 673 O O . TRP A 1 87 ? 7.669 -12.636 -10.408 1.00 97.56 87 TRP A O 1
ATOM 683 N N . ASN A 1 88 ? 6.031 -12.386 -8.895 1.00 97.44 88 ASN A N 1
ATOM 684 C CA . ASN A 1 88 ? 5.295 -13.574 -9.322 1.00 97.44 88 ASN A CA 1
ATOM 685 C C . ASN A 1 88 ? 4.175 -13.214 -10.309 1.00 97.44 88 ASN A C 1
ATOM 687 O O . ASN A 1 88 ? 3.042 -12.937 -9.932 1.00 97.44 88 ASN A O 1
ATOM 691 N N . ARG A 1 89 ? 4.486 -13.275 -11.607 1.00 96.75 89 ARG A N 1
ATOM 692 C CA . ARG A 1 89 ? 3.511 -12.981 -12.670 1.00 96.75 89 ARG A CA 1
ATOM 693 C C . ARG A 1 89 ? 2.402 -14.034 -12.796 1.00 96.75 89 ARG A C 1
ATOM 695 O O . ARG A 1 89 ? 1.391 -13.754 -13.427 1.00 96.75 89 ARG A O 1
ATOM 702 N N . GLN A 1 90 ? 2.598 -15.249 -12.292 1.00 96.12 90 GLN A N 1
ATOM 703 C CA . GLN A 1 90 ? 1.650 -16.337 -12.521 1.00 96.12 90 GLN A CA 1
ATOM 704 C C . GLN A 1 90 ? 0.431 -16.196 -11.609 1.00 96.12 90 GLN A C 1
ATOM 706 O O . GLN A 1 90 ? -0.692 -16.117 -12.095 1.00 96.12 90 GLN A O 1
ATOM 711 N N . ASP A 1 91 ? 0.665 -16.126 -10.303 1.00 97.06 91 ASP A N 1
ATOM 712 C CA . ASP A 1 91 ? -0.378 -16.156 -9.276 1.00 97.06 91 ASP A CA 1
ATOM 713 C C . ASP A 1 91 ? -0.047 -15.278 -8.056 1.00 97.06 91 ASP A C 1
ATOM 715 O O . ASP A 1 91 ? -0.616 -15.456 -6.978 1.00 97.06 91 ASP A O 1
ATOM 719 N N . GLY A 1 92 ? 0.874 -14.317 -8.204 1.00 98.50 92 GLY A N 1
ATOM 720 C CA . GLY A 1 92 ? 1.250 -13.389 -7.141 1.00 98.50 92 GLY A CA 1
ATOM 721 C C . GLY A 1 92 ? 0.067 -12.553 -6.660 1.00 98.50 92 GLY A C 1
ATOM 722 O O . GLY A 1 92 ? -0.565 -11.866 -7.454 1.00 98.50 92 GLY A O 1
ATOM 723 N N . MET A 1 93 ? -0.217 -12.594 -5.359 1.00 98.81 93 MET A N 1
ATOM 724 C CA . MET A 1 93 ? -1.208 -11.746 -4.692 1.00 98.81 93 MET A CA 1
ATOM 725 C C . MET A 1 93 ? -0.571 -11.048 -3.492 1.00 98.81 93 MET A C 1
ATOM 727 O O . MET A 1 93 ? -0.026 -11.710 -2.602 1.00 98.81 93 MET A O 1
ATOM 731 N N . TYR A 1 94 ? -0.630 -9.719 -3.461 1.00 98.88 94 TYR A N 1
ATOM 732 C CA . TYR A 1 94 ? 0.065 -8.900 -2.465 1.00 98.88 94 TYR A CA 1
ATOM 733 C C . TYR A 1 94 ? -0.877 -7.894 -1.818 1.00 98.88 94 TYR A C 1
ATOM 735 O O . TYR A 1 94 ? -1.568 -7.161 -2.521 1.00 98.88 94 TYR A O 1
ATOM 743 N N . TYR A 1 95 ? -0.901 -7.849 -0.488 1.00 98.88 95 TYR A N 1
ATOM 744 C CA . TYR A 1 95 ? -1.754 -6.930 0.267 1.00 98.88 95 TYR A CA 1
ATOM 745 C C . TYR A 1 95 ? -0.922 -6.103 1.241 1.00 98.88 95 TYR A C 1
ATOM 747 O O . TYR A 1 95 ? -0.214 -6.652 2.088 1.00 98.88 95 TYR A O 1
ATOM 755 N N . HIS A 1 96 ? -0.970 -4.779 1.135 1.00 98.88 96 HIS A N 1
ATOM 756 C CA . HIS A 1 96 ? -0.183 -3.898 1.996 1.00 98.88 96 HIS A CA 1
ATOM 757 C C . HIS A 1 96 ? -1.066 -2.821 2.618 1.00 98.88 96 HIS A C 1
ATOM 759 O O . HIS A 1 96 ? -1.795 -2.124 1.917 1.00 98.88 96 HIS A O 1
ATOM 765 N N . ALA A 1 97 ? -0.995 -2.665 3.936 1.00 98.38 97 ALA A N 1
ATOM 766 C CA . ALA A 1 97 ? -1.809 -1.702 4.666 1.00 98.38 97 ALA A CA 1
ATOM 767 C C . ALA A 1 97 ? -0.962 -0.907 5.655 1.00 98.38 97 ALA A C 1
ATOM 769 O O . ALA A 1 97 ? -0.057 -1.453 6.293 1.00 98.38 97 ALA A O 1
ATOM 770 N N . ASP A 1 98 ? -1.273 0.383 5.802 1.00 97.75 98 ASP A N 1
ATOM 771 C CA . ASP A 1 98 ? -0.618 1.271 6.771 1.00 97.75 98 ASP A CA 1
ATOM 772 C C . ASP A 1 98 ? 0.907 1.395 6.583 1.00 97.75 98 ASP A C 1
ATOM 774 O O . ASP A 1 98 ? 1.638 1.609 7.553 1.00 97.75 98 ASP A O 1
ATOM 778 N N . CYS A 1 99 ? 1.395 1.240 5.349 1.00 98.75 99 CYS A N 1
ATOM 779 C CA . CYS A 1 99 ? 2.821 1.184 5.036 1.00 98.75 99 CYS A CA 1
ATOM 780 C C . CYS A 1 99 ? 3.398 2.523 4.559 1.00 98.75 99 CYS A C 1
ATOM 782 O O . CYS A 1 99 ? 2.689 3.405 4.073 1.00 98.75 99 CYS A O 1
ATOM 784 N N . GLU A 1 100 ? 4.721 2.640 4.639 1.00 98.81 100 GLU A N 1
ATOM 785 C CA . GLU A 1 100 ? 5.503 3.707 4.017 1.00 98.81 100 GLU A CA 1
ATOM 786 C C . GLU A 1 100 ? 6.452 3.115 2.973 1.00 98.81 100 GLU A C 1
ATOM 788 O O . GLU A 1 100 ? 7.252 2.230 3.280 1.00 98.81 100 GLU A O 1
ATOM 793 N N . PHE A 1 101 ? 6.391 3.620 1.745 1.00 98.88 101 PHE A N 1
ATOM 794 C CA . PHE A 1 101 ? 7.248 3.214 0.636 1.00 98.88 101 PHE A CA 1
ATOM 795 C C . PHE A 1 101 ? 8.115 4.388 0.195 1.00 98.88 101 PHE A C 1
ATOM 797 O O . PHE A 1 101 ? 7.596 5.458 -0.115 1.00 98.88 101 PHE A O 1
ATOM 804 N N . GLU A 1 102 ? 9.428 4.196 0.138 1.00 98.25 102 GLU A N 1
ATOM 805 C CA . GLU A 1 102 ? 10.378 5.248 -0.233 1.00 98.25 102 GLU A CA 1
ATOM 806 C C . GLU A 1 102 ? 11.406 4.724 -1.239 1.00 98.25 102 GLU A C 1
ATOM 808 O O . GLU A 1 102 ? 12.013 3.671 -1.031 1.00 98.25 102 GLU A O 1
ATOM 813 N N . GLY A 1 103 ? 11.622 5.448 -2.338 1.00 96.75 103 GLY A N 1
ATOM 814 C CA . GLY A 1 103 ? 12.640 5.047 -3.304 1.00 96.75 103 GLY A CA 1
ATOM 815 C C . GLY A 1 103 ? 12.763 5.937 -4.537 1.00 96.75 103 GLY A C 1
ATOM 816 O O . GLY A 1 103 ? 12.250 7.054 -4.585 1.00 96.75 103 GLY A O 1
ATOM 817 N N . TRP A 1 104 ? 13.483 5.439 -5.548 1.00 95.44 104 TRP A N 1
ATOM 818 C CA . TRP A 1 104 ? 13.776 6.159 -6.788 1.00 95.44 104 TRP A CA 1
ATOM 819 C C . TRP A 1 104 ? 12.921 5.629 -7.950 1.00 95.44 104 TRP A C 1
ATOM 821 O O . TRP A 1 104 ? 11.780 6.049 -8.123 1.00 95.44 104 TRP A O 1
ATOM 831 N N . VAL A 1 105 ? 13.461 4.758 -8.805 1.00 95.81 105 VAL A N 1
ATOM 832 C CA . VAL A 1 105 ? 12.738 4.232 -9.977 1.00 95.81 105 VAL A CA 1
ATOM 833 C C . VAL A 1 105 ? 11.884 3.038 -9.579 1.00 95.81 105 VAL A C 1
ATOM 835 O O . VAL A 1 105 ? 12.412 2.119 -8.971 1.00 95.81 105 VAL A O 1
ATOM 838 N N . ASP A 1 106 ? 10.614 3.022 -9.986 1.00 97.19 106 ASP A N 1
ATOM 839 C CA . ASP A 1 106 ? 9.731 1.851 -9.903 1.00 97.19 106 ASP A CA 1
ATOM 840 C C . ASP A 1 106 ? 9.764 1.199 -8.498 1.00 97.19 106 ASP A C 1
ATOM 842 O O . ASP A 1 106 ? 9.794 -0.018 -8.356 1.00 97.19 106 ASP A O 1
ATOM 846 N N . PHE A 1 107 ? 9.821 2.008 -7.433 1.00 97.94 107 PHE A N 1
ATOM 847 C CA . PHE A 1 107 ? 10.141 1.528 -6.086 1.00 97.94 107 PHE A CA 1
ATOM 848 C C . PHE A 1 107 ? 9.035 0.681 -5.448 1.00 97.94 107 PHE A C 1
ATOM 850 O O . PHE A 1 107 ? 9.305 -0.051 -4.500 1.00 97.94 107 PHE A O 1
ATOM 857 N N . VAL A 1 108 ? 7.818 0.716 -5.991 1.00 98.69 108 VAL A N 1
ATOM 858 C CA . VAL A 1 108 ? 6.821 -0.341 -5.788 1.00 98.69 108 VAL A CA 1
ATOM 859 C C . VAL A 1 108 ? 6.463 -0.918 -7.153 1.00 98.69 108 VAL A C 1
ATOM 861 O O . VAL A 1 108 ? 5.819 -0.246 -7.964 1.00 98.69 108 VAL A O 1
ATOM 864 N N . CYS A 1 109 ? 6.911 -2.146 -7.420 1.00 98.38 109 CYS A N 1
ATOM 865 C CA . CYS A 1 109 ? 6.828 -2.765 -8.744 1.00 98.38 109 CYS A CA 1
ATOM 866 C C . CYS A 1 109 ? 6.358 -4.233 -8.707 1.00 98.38 109 CYS A C 1
ATOM 868 O O . CYS A 1 109 ? 7.114 -5.142 -9.071 1.00 98.38 109 CYS A O 1
ATOM 870 N N . PRO A 1 110 ? 5.107 -4.499 -8.285 1.00 98.62 110 PRO A N 1
ATOM 871 C CA . PRO A 1 110 ? 4.552 -5.848 -8.275 1.00 98.62 110 PRO A CA 1
ATOM 872 C C . PRO A 1 110 ? 4.407 -6.445 -9.685 1.00 98.62 110 PRO A C 1
ATOM 874 O O . PRO A 1 110 ? 4.205 -5.737 -10.679 1.00 98.62 110 PRO A O 1
ATOM 877 N N . ARG A 1 111 ? 4.446 -7.778 -9.757 1.00 98.62 111 ARG A N 1
ATOM 878 C CA . ARG A 1 111 ? 3.905 -8.571 -10.872 1.00 98.62 111 ARG A CA 1
ATOM 879 C C . ARG A 1 111 ? 2.814 -9.487 -10.341 1.00 98.62 111 ARG A C 1
ATOM 881 O O . ARG A 1 111 ? 3.058 -10.137 -9.335 1.00 98.62 111 ARG A O 1
ATOM 888 N N . GLY A 1 112 ? 1.670 -9.561 -11.012 1.00 98.50 112 GLY A N 1
ATOM 889 C CA . GLY A 1 112 ? 0.482 -10.232 -10.473 1.00 98.50 112 GLY A CA 1
ATOM 890 C C . GLY A 1 112 ? -0.536 -9.237 -9.916 1.00 98.50 112 GLY A C 1
ATOM 891 O O . GLY A 1 112 ? -0.641 -8.117 -10.399 1.00 98.50 112 GLY A O 1
ATOM 892 N N . TRP A 1 113 ? -1.302 -9.629 -8.905 1.00 98.88 113 TRP A N 1
ATOM 893 C CA . TRP A 1 113 ? -2.259 -8.758 -8.227 1.00 98.88 113 TRP A CA 1
ATOM 894 C C . TRP A 1 113 ? -1.646 -8.074 -7.005 1.00 98.88 113 TRP A C 1
ATOM 896 O O . TRP A 1 113 ? -0.936 -8.692 -6.210 1.00 98.88 113 TRP A O 1
ATOM 906 N N . CYS A 1 114 ? -1.983 -6.805 -6.798 1.00 98.94 114 CYS A N 1
ATOM 907 C CA . CYS A 1 114 ? -1.544 -6.035 -5.642 1.00 98.94 114 CYS A CA 1
ATOM 908 C C . CYS A 1 114 ? -2.639 -5.072 -5.176 1.00 98.94 114 CYS A C 1
ATOM 910 O O . CYS A 1 114 ? -3.212 -4.345 -5.988 1.00 98.94 114 CYS A O 1
ATOM 912 N N . TYR A 1 115 ? -2.896 -5.039 -3.872 1.00 98.94 115 TYR A N 1
ATOM 913 C CA . TYR A 1 115 ? -3.777 -4.076 -3.223 1.00 98.94 115 TYR A CA 1
ATOM 914 C C . TYR A 1 115 ? -3.018 -3.364 -2.106 1.00 98.94 115 TYR A C 1
ATOM 916 O O . TYR A 1 115 ? -2.510 -4.006 -1.185 1.00 98.94 115 TYR A O 1
ATOM 924 N N . ILE A 1 116 ? -2.936 -2.039 -2.181 1.00 98.94 116 ILE A N 1
ATOM 925 C CA . ILE A 1 116 ? -2.301 -1.201 -1.164 1.00 98.94 116 ILE A CA 1
ATOM 926 C C . ILE A 1 116 ? -3.327 -0.216 -0.623 1.00 98.94 116 ILE A C 1
ATOM 928 O O . ILE A 1 116 ? -4.002 0.456 -1.397 1.00 98.94 116 ILE A O 1
ATOM 932 N N . THR A 1 117 ? -3.424 -0.085 0.696 1.00 98.44 117 THR A N 1
ATOM 933 C CA . THR A 1 117 ? -4.353 0.857 1.326 1.00 98.44 117 THR A CA 1
ATOM 934 C C . THR A 1 117 ? -3.710 1.640 2.463 1.00 98.44 117 THR A C 1
ATOM 936 O O . THR A 1 117 ? -2.758 1.174 3.100 1.00 98.44 117 THR A O 1
ATOM 939 N N . ASN A 1 118 ? -4.224 2.843 2.726 1.00 97.69 118 ASN A N 1
ATOM 940 C CA . ASN A 1 118 ? -3.836 3.682 3.865 1.00 97.69 118 ASN A CA 1
ATOM 941 C C . ASN A 1 118 ? -2.316 3.902 3.972 1.00 97.69 118 ASN A C 1
ATOM 943 O O . ASN A 1 118 ? -1.760 3.893 5.068 1.00 97.69 118 ASN A O 1
ATOM 947 N N . SER A 1 119 ? -1.626 4.026 2.837 1.00 98.75 119 SER A N 1
ATOM 948 C CA . SER A 1 119 ? -0.163 4.011 2.776 1.00 98.75 119 SER A CA 1
ATOM 949 C C . SER A 1 119 ? 0.406 5.324 2.243 1.00 98.75 119 SER A C 1
ATOM 951 O O . SER A 1 119 ? -0.295 6.148 1.651 1.00 98.75 119 SER A O 1
ATOM 953 N N . ARG A 1 120 ? 1.701 5.535 2.473 1.00 98.81 120 ARG A N 1
ATOM 954 C CA . ARG A 1 120 ? 2.438 6.719 2.025 1.00 98.81 120 ARG A CA 1
ATOM 955 C C . ARG A 1 120 ? 3.542 6.328 1.062 1.00 98.81 120 ARG A C 1
ATOM 957 O O . ARG A 1 120 ? 4.226 5.333 1.275 1.00 98.81 120 ARG A O 1
ATOM 964 N N . PHE A 1 121 ? 3.733 7.140 0.035 1.00 98.88 121 PHE A N 1
ATOM 965 C CA . PHE A 1 121 ? 4.749 6.949 -0.991 1.00 98.88 121 PHE A CA 1
ATOM 966 C C . PHE A 1 121 ? 5.623 8.198 -1.063 1.00 98.88 121 PHE A C 1
ATOM 968 O O . PHE A 1 121 ? 5.091 9.303 -1.153 1.00 98.88 121 PHE A O 1
ATOM 975 N N . PHE A 1 122 ? 6.945 8.028 -1.046 1.00 98.62 122 PHE A N 1
ATOM 976 C CA . PHE A 1 122 ? 7.902 9.122 -1.189 1.00 98.62 122 PHE A CA 1
ATOM 977 C C . PHE A 1 122 ? 8.916 8.838 -2.305 1.00 98.62 122 PHE A C 1
ATOM 979 O O . PHE A 1 122 ? 9.754 7.941 -2.189 1.00 98.62 122 PHE A O 1
ATOM 986 N N . GLY A 1 123 ? 8.837 9.607 -3.394 1.00 97.12 123 GLY A N 1
ATOM 987 C CA . GLY A 1 123 ? 9.700 9.456 -4.568 1.00 97.12 123 GLY A CA 1
ATOM 988 C C . GLY A 1 123 ? 10.888 10.424 -4.606 1.00 97.12 123 GLY A C 1
ATOM 989 O O . GLY A 1 123 ? 10.723 11.642 -4.531 1.00 97.12 123 GLY A O 1
ATOM 990 N N . HIS A 1 124 ? 12.096 9.898 -4.817 1.00 95.88 124 HIS A N 1
ATOM 991 C CA . HIS A 1 124 ? 13.338 10.669 -5.038 1.00 95.88 124 HIS A CA 1
ATOM 992 C C . HIS A 1 124 ? 13.725 10.800 -6.525 1.00 95.88 124 HIS A C 1
ATOM 994 O O . HIS A 1 124 ? 14.780 11.319 -6.894 1.00 95.88 124 HIS A O 1
ATOM 1000 N N . ASN A 1 125 ? 12.871 10.312 -7.414 1.00 84.88 125 ASN A N 1
ATOM 1001 C CA . ASN A 1 125 ? 13.093 10.116 -8.841 1.00 84.88 125 ASN A CA 1
ATOM 1002 C C . ASN A 1 125 ? 12.826 11.345 -9.717 1.00 84.88 125 ASN A C 1
ATOM 1004 O O . ASN A 1 125 ? 11.755 11.946 -9.680 1.00 84.88 125 ASN A O 1
ATOM 1008 N N . ARG A 1 126 ? 13.756 11.618 -10.646 1.00 80.00 126 ARG A N 1
ATOM 1009 C CA . ARG A 1 126 ? 13.563 12.545 -11.775 1.00 80.00 126 ARG A CA 1
ATOM 1010 C C . ARG A 1 126 ? 14.344 12.075 -13.013 1.00 80.00 126 ARG A C 1
ATOM 1012 O O . ARG A 1 126 ? 15.537 11.816 -12.877 1.00 80.00 126 ARG A O 1
ATOM 1019 N N . PRO A 1 127 ? 13.751 11.980 -14.219 1.00 70.38 127 PRO A N 1
ATOM 1020 C CA . PRO A 1 127 ? 12.333 12.039 -14.583 1.00 70.38 127 PRO A CA 1
ATOM 1021 C C . PRO A 1 127 ? 11.746 10.621 -14.781 1.00 70.38 127 PRO A C 1
ATOM 1023 O O . PRO A 1 127 ? 11.241 10.311 -15.861 1.00 70.38 127 PRO A O 1
ATOM 1026 N N . SER A 1 128 ? 11.878 9.718 -13.801 1.00 87.38 128 SER A N 1
ATOM 1027 C CA . SER A 1 128 ? 11.520 8.296 -13.988 1.00 87.38 128 SER A CA 1
ATOM 1028 C C . SER A 1 128 ? 10.036 7.980 -13.695 1.00 87.38 128 SER A C 1
ATOM 1030 O O . SER A 1 128 ? 9.157 8.573 -14.318 1.00 87.38 128 SER A O 1
ATOM 1032 N N . ALA A 1 129 ? 9.738 7.023 -12.816 1.00 94.75 129 ALA A N 1
ATOM 1033 C CA . ALA A 1 129 ? 8.410 6.609 -12.353 1.00 94.75 129 ALA A CA 1
ATOM 1034 C C . ALA A 1 129 ? 8.528 6.103 -10.909 1.00 94.75 129 ALA A C 1
ATOM 1036 O O . ALA A 1 129 ? 9.597 5.609 -10.547 1.00 94.75 129 ALA A O 1
ATOM 1037 N N . SER A 1 130 ? 7.495 6.296 -10.085 1.00 97.38 130 SER A N 1
ATOM 1038 C CA . SER A 1 130 ? 7.489 5.889 -8.671 1.00 97.38 130 SER A CA 1
ATOM 1039 C C . SER A 1 130 ? 6.920 4.483 -8.510 1.00 97.38 130 SER A C 1
ATOM 1041 O O . SER A 1 130 ? 7.523 3.642 -7.853 1.00 97.38 130 SER A O 1
ATOM 1043 N N . ILE A 1 131 ? 5.803 4.202 -9.184 1.00 98.56 131 ILE A N 1
ATOM 1044 C CA . ILE A 1 131 ? 5.159 2.884 -9.186 1.00 98.56 131 ILE A CA 1
ATOM 1045 C C . ILE A 1 131 ? 5.160 2.251 -10.578 1.00 98.56 131 ILE A C 1
ATOM 1047 O O . ILE A 1 131 ? 5.081 2.936 -11.604 1.00 98.56 131 ILE A O 1
ATOM 1051 N N . TRP A 1 132 ? 5.233 0.926 -10.610 1.00 98.62 132 TRP A N 1
ATOM 1052 C CA . TRP A 1 132 ? 5.250 0.132 -11.834 1.00 98.62 132 TRP A CA 1
ATOM 1053 C C . TRP A 1 132 ? 4.429 -1.142 -11.666 1.00 98.62 132 TRP A C 1
ATOM 1055 O O . TRP A 1 132 ? 4.208 -1.599 -10.552 1.00 98.62 132 TRP A O 1
ATOM 1065 N N . HIS A 1 133 ? 3.969 -1.725 -12.769 1.00 98.69 133 HIS A N 1
ATOM 1066 C CA . HIS A 1 133 ? 3.204 -2.968 -12.741 1.00 98.69 133 HIS A CA 1
ATOM 1067 C C . HIS A 1 133 ? 3.468 -3.813 -13.992 1.00 98.69 133 HIS A C 1
ATOM 1069 O O . HIS A 1 133 ? 3.574 -3.278 -15.101 1.00 98.69 133 HIS A O 1
ATOM 1075 N N . ASP A 1 134 ? 3.518 -5.132 -13.809 1.00 98.25 134 ASP A N 1
ATOM 1076 C CA . ASP A 1 134 ? 3.364 -6.134 -14.869 1.00 98.25 134 ASP A CA 1
ATOM 1077 C C . ASP A 1 134 ? 2.230 -7.085 -14.487 1.00 98.25 134 ASP A C 1
ATOM 1079 O O . ASP A 1 134 ? 2.412 -8.030 -13.719 1.00 98.25 134 ASP A O 1
ATOM 1083 N N . GLY A 1 135 ? 1.062 -6.796 -15.056 1.00 97.56 135 GLY A N 1
ATOM 1084 C CA . GLY A 1 135 ? -0.131 -7.630 -15.004 1.00 97.56 135 GLY A CA 1
ATOM 1085 C C . GLY A 1 135 ? -0.348 -8.347 -16.333 1.00 97.56 135 GLY A C 1
ATOM 1086 O O . GLY A 1 135 ? -1.480 -8.477 -16.780 1.00 97.56 135 GLY A O 1
ATOM 1087 N N . SER A 1 136 ? 0.727 -8.718 -17.040 1.00 96.94 136 SER A N 1
ATOM 1088 C CA . SER A 1 136 ? 0.621 -9.357 -18.359 1.00 96.94 136 SER A CA 1
ATOM 1089 C C . SER A 1 136 ? 0.401 -10.868 -18.298 1.00 96.94 136 SER A C 1
ATOM 1091 O O . SER A 1 136 ? 0.284 -11.499 -19.348 1.00 96.94 136 SER A O 1
ATOM 1093 N N . GLY A 1 137 ? 0.372 -11.455 -17.095 1.00 95.88 137 GLY A N 1
ATOM 1094 C CA . GLY A 1 137 ? 0.058 -12.871 -16.897 1.00 95.88 137 GLY A CA 1
ATOM 1095 C C . GLY A 1 137 ? -1.423 -13.176 -17.102 1.00 95.88 137 GLY A C 1
ATOM 1096 O O . GLY A 1 137 ? -1.753 -14.211 -17.672 1.00 95.88 137 GLY A O 1
ATOM 1097 N N . ASP A 1 138 ? -2.294 -12.251 -16.699 1.00 96.88 138 ASP A N 1
ATOM 1098 C CA . ASP A 1 138 ? -3.747 -12.354 -16.830 1.00 96.88 138 ASP A CA 1
ATOM 1099 C C . ASP A 1 138 ? -4.354 -10.947 -16.954 1.00 96.88 138 ASP A C 1
ATOM 1101 O O . ASP A 1 138 ? -3.929 -10.020 -16.265 1.00 96.88 138 ASP A O 1
ATOM 1105 N N . LYS A 1 139 ? -5.371 -10.772 -17.809 1.00 97.12 139 LYS A N 1
ATOM 1106 C CA . LYS A 1 139 ? -6.069 -9.487 -17.980 1.00 97.12 139 LYS A CA 1
ATOM 1107 C C . LYS A 1 139 ? -6.647 -8.987 -16.661 1.00 97.12 139 LYS A C 1
ATOM 1109 O O . LYS A 1 139 ? -6.719 -7.772 -16.465 1.00 97.12 139 LYS A O 1
ATOM 1114 N N . ASP A 1 140 ? -7.016 -9.893 -15.764 1.00 97.44 140 ASP A N 1
ATOM 1115 C CA . ASP A 1 140 ? -7.576 -9.570 -14.464 1.00 97.44 140 ASP A CA 1
ATOM 1116 C C . ASP A 1 140 ? -6.529 -9.107 -13.434 1.00 97.44 140 ASP A C 1
ATOM 1118 O O . ASP A 1 140 ? -6.911 -8.534 -12.418 1.00 97.44 140 ASP A O 1
ATOM 1122 N N . GLN A 1 141 ? -5.221 -9.248 -13.687 1.00 98.50 141 GLN A N 1
ATOM 1123 C CA . GLN A 1 141 ? -4.179 -8.769 -12.767 1.00 98.50 141 GLN A CA 1
ATOM 1124 C C . GLN A 1 141 ? -4.253 -7.250 -12.572 1.00 98.50 141 GLN A C 1
ATOM 1126 O O . GLN A 1 141 ? -4.095 -6.460 -13.510 1.00 98.50 141 GLN A O 1
ATOM 1131 N N . LYS A 1 142 ? -4.526 -6.848 -11.326 1.00 98.75 142 LYS A N 1
ATOM 1132 C CA . LYS A 1 142 ? -4.824 -5.474 -10.905 1.00 98.75 142 LYS A CA 1
ATOM 1133 C C . LYS A 1 142 ? -3.816 -4.984 -9.876 1.00 98.75 142 LYS A C 1
ATOM 1135 O O . LYS A 1 142 ? -3.515 -5.695 -8.923 1.00 98.75 142 LYS A O 1
ATOM 1140 N N . PHE A 1 143 ? -3.365 -3.742 -10.040 1.00 98.88 143 PHE A N 1
ATOM 1141 C CA . PHE A 1 143 ? -2.657 -2.993 -9.011 1.00 98.88 143 PHE A CA 1
ATOM 1142 C C . PHE A 1 143 ? -3.549 -1.851 -8.522 1.00 98.88 143 PHE A C 1
ATOM 1144 O O . PHE A 1 143 ? -3.742 -0.849 -9.211 1.00 98.88 143 PHE A O 1
ATOM 1151 N N . VAL A 1 144 ? -4.121 -2.031 -7.338 1.00 98.94 144 VAL A N 1
ATOM 1152 C CA . VAL A 1 144 ? -5.024 -1.077 -6.700 1.00 98.94 144 VAL A CA 1
ATOM 1153 C C . VAL A 1 144 ? -4.299 -0.377 -5.559 1.00 98.94 144 VAL A C 1
ATOM 1155 O O . VAL A 1 144 ? -3.648 -1.022 -4.738 1.00 98.94 144 VAL A O 1
ATOM 1158 N N . ILE A 1 145 ? -4.423 0.945 -5.501 1.00 98.94 145 ILE A N 1
ATOM 1159 C CA . ILE A 1 145 ? -3.939 1.777 -4.403 1.00 98.94 145 ILE A CA 1
ATOM 1160 C C . ILE A 1 145 ? -5.109 2.636 -3.923 1.00 98.94 145 ILE A C 1
ATOM 1162 O O . ILE A 1 145 ? -5.702 3.380 -4.706 1.00 98.94 145 ILE A O 1
ATOM 1166 N N . ARG A 1 146 ? -5.454 2.518 -2.642 1.00 98.38 146 ARG A N 1
ATOM 1167 C CA . ARG A 1 146 ? -6.629 3.148 -2.034 1.00 98.38 146 ARG A CA 1
ATOM 1168 C C . ARG A 1 146 ? -6.242 4.010 -0.834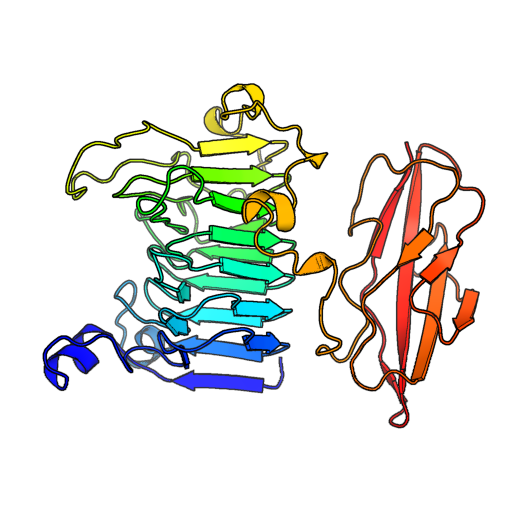 1.00 98.38 146 ARG A C 1
ATOM 1170 O O . ARG A 1 146 ? -5.296 3.674 -0.120 1.00 98.38 146 ARG A O 1
ATOM 1177 N N . ASN A 1 147 ? -6.953 5.117 -0.607 1.00 97.50 147 ASN A N 1
ATOM 1178 C CA . ASN A 1 147 ? -6.825 5.968 0.590 1.00 97.50 147 ASN A CA 1
ATOM 1179 C C . ASN A 1 147 ? -5.360 6.320 0.937 1.00 97.50 147 ASN A C 1
ATOM 1181 O O . ASN A 1 147 ? -4.943 6.256 2.092 1.00 97.50 147 ASN A O 1
ATOM 1185 N N . SER A 1 148 ? -4.529 6.579 -0.073 1.00 98.69 148 SER A N 1
ATOM 1186 C CA . SER A 1 148 ? -3.075 6.687 0.090 1.00 98.69 148 SER A CA 1
ATOM 1187 C C . SER A 1 148 ? -2.557 8.052 -0.346 1.00 98.69 148 SER A C 1
ATOM 1189 O O . SER A 1 148 ? -3.194 8.751 -1.133 1.00 98.69 148 SER A O 1
ATOM 1191 N N . TYR A 1 149 ? -1.388 8.430 0.165 1.00 98.75 149 TYR A N 1
ATOM 1192 C CA . TYR A 1 149 ? -0.771 9.728 -0.100 1.00 98.75 149 TYR A CA 1
ATOM 1193 C C . TYR A 1 149 ? 0.569 9.577 -0.820 1.00 98.75 149 TYR A C 1
ATOM 1195 O O . TYR A 1 149 ? 1.424 8.793 -0.403 1.00 98.75 149 TYR A O 1
ATOM 1203 N N . PHE A 1 150 ? 0.762 10.359 -1.876 1.00 98.75 150 PHE A N 1
ATOM 1204 C CA . PHE A 1 150 ? 1.993 10.408 -2.656 1.00 98.75 150 PHE A CA 1
ATOM 1205 C C . PHE A 1 150 ? 2.677 11.763 -2.504 1.00 98.75 150 PHE A C 1
ATOM 1207 O O . PHE A 1 150 ? 2.091 12.807 -2.786 1.00 98.75 150 PHE A O 1
ATOM 1214 N N . ASP A 1 151 ? 3.956 11.733 -2.159 1.00 98.62 151 ASP A N 1
ATOM 1215 C CA . ASP A 1 151 ? 4.846 12.886 -2.166 1.00 98.62 151 ASP A CA 1
ATOM 1216 C C . ASP A 1 151 ? 6.202 12.491 -2.760 1.00 98.62 151 ASP A C 1
ATOM 1218 O O . ASP A 1 151 ? 6.459 11.344 -3.136 1.00 98.62 151 ASP A O 1
ATOM 1222 N N . GLY A 1 152 ? 7.089 13.461 -2.866 1.00 97.38 152 GLY A N 1
ATOM 1223 C CA . GLY A 1 152 ? 8.433 13.266 -3.343 1.00 97.38 152 GLY A CA 1
ATOM 1224 C C . GLY A 1 152 ? 9.122 14.590 -3.592 1.00 97.38 152 GLY A C 1
ATOM 1225 O O . GLY A 1 152 ? 8.605 15.680 -3.333 1.00 97.38 152 GLY A O 1
ATOM 1226 N N . VAL A 1 153 ? 10.319 14.498 -4.148 1.00 97.12 153 VAL A N 1
ATOM 1227 C CA . VAL A 1 153 ? 11.063 15.674 -4.596 1.00 97.12 153 VAL A CA 1
ATOM 1228 C C . VAL A 1 153 ? 10.264 16.447 -5.669 1.00 97.12 153 VAL A C 1
ATOM 1230 O O . VAL A 1 153 ? 9.562 15.826 -6.463 1.00 97.12 153 VAL A O 1
ATOM 1233 N N . PRO A 1 154 ? 10.380 17.788 -5.773 1.00 96.88 154 PRO A N 1
ATOM 1234 C CA . PRO A 1 154 ? 9.651 18.576 -6.778 1.00 96.88 154 PRO A CA 1
ATOM 1235 C C . PRO A 1 154 ? 9.695 18.009 -8.211 1.00 96.88 154 PRO A C 1
ATOM 1237 O O . PRO A 1 154 ? 10.755 17.805 -8.781 1.00 96.88 154 PRO A O 1
ATOM 1240 N N . GLY A 1 155 ? 8.556 17.785 -8.845 1.00 96.06 155 GLY A N 1
ATOM 1241 C CA . GLY A 1 155 ? 8.468 17.136 -10.153 1.00 96.06 155 GLY A CA 1
ATOM 1242 C C . GLY A 1 155 ? 8.654 15.613 -10.129 1.00 96.06 155 GLY A C 1
ATOM 1243 O O . GLY A 1 155 ? 9.066 15.051 -11.149 1.00 96.06 155 GLY A O 1
ATOM 1244 N N . PHE A 1 156 ? 8.375 14.935 -9.009 1.00 96.44 156 PHE A N 1
ATOM 1245 C CA . PHE A 1 156 ? 8.350 13.472 -8.988 1.00 96.44 156 PHE A CA 1
ATOM 1246 C C . PHE A 1 156 ? 7.178 12.947 -9.854 1.00 96.44 156 PHE A C 1
ATOM 1248 O O . PHE A 1 156 ? 6.073 13.496 -9.812 1.00 96.44 156 PHE A O 1
ATOM 1255 N N . PRO A 1 157 ? 7.390 11.912 -10.679 1.00 95.56 157 PRO A N 1
ATOM 1256 C CA . PRO A 1 157 ? 6.354 11.319 -11.527 1.00 95.56 157 PRO A CA 1
ATOM 1257 C C . PRO A 1 157 ? 5.551 10.220 -10.808 1.00 95.56 157 PRO A C 1
ATOM 1259 O O . PRO A 1 157 ? 6.044 9.599 -9.866 1.00 95.56 157 PRO A O 1
ATOM 1262 N N . LEU A 1 158 ? 4.340 9.915 -11.301 1.00 97.00 158 LEU A N 1
ATOM 1263 C CA . LEU A 1 158 ? 3.499 8.844 -10.747 1.00 97.00 158 LEU A CA 1
ATOM 1264 C C . LEU A 1 158 ? 4.052 7.451 -11.066 1.00 97.00 158 LEU A C 1
ATOM 1266 O O . LEU A 1 158 ? 4.601 6.773 -10.205 1.00 97.00 158 LEU A O 1
ATOM 1270 N N . GLY A 1 159 ? 3.931 7.003 -12.312 1.00 97.25 159 GLY A N 1
ATOM 1271 C CA . GLY A 1 159 ? 4.204 5.611 -12.634 1.00 97.25 159 GLY A CA 1
ATOM 1272 C C . GLY A 1 159 ? 4.286 5.312 -14.121 1.00 97.25 159 GLY A C 1
ATOM 1273 O O . GLY A 1 159 ? 4.125 6.196 -14.965 1.00 97.25 159 GLY A O 1
ATOM 1274 N N . ARG A 1 160 ? 4.564 4.050 -14.447 1.00 97.50 160 ARG A N 1
ATOM 1275 C CA . ARG A 1 160 ? 4.648 3.544 -15.827 1.00 97.50 160 ARG A CA 1
ATOM 1276 C C . ARG A 1 160 ? 4.402 2.039 -15.886 1.00 97.50 160 ARG A C 1
ATOM 1278 O O . ARG A 1 160 ? 4.498 1.354 -14.874 1.00 97.50 160 ARG A O 1
ATOM 1285 N N . ASN A 1 161 ? 4.191 1.505 -17.084 1.00 98.06 161 ASN A N 1
ATOM 1286 C CA . ASN A 1 161 ? 4.186 0.060 -17.315 1.00 98.06 161 ASN A CA 1
ATOM 1287 C C . ASN A 1 161 ? 4.758 -0.274 -18.697 1.00 98.06 161 ASN A C 1
ATOM 1289 O O . ASN A 1 161 ? 4.373 0.307 -19.710 1.00 98.06 161 ASN A O 1
ATOM 1293 N N . HIS A 1 162 ? 5.713 -1.205 -18.727 1.00 97.56 162 HIS A N 1
ATOM 1294 C CA . HIS A 1 162 ? 6.328 -1.673 -19.978 1.00 97.56 162 HIS A CA 1
ATOM 1295 C C . HIS A 1 162 ? 5.510 -2.778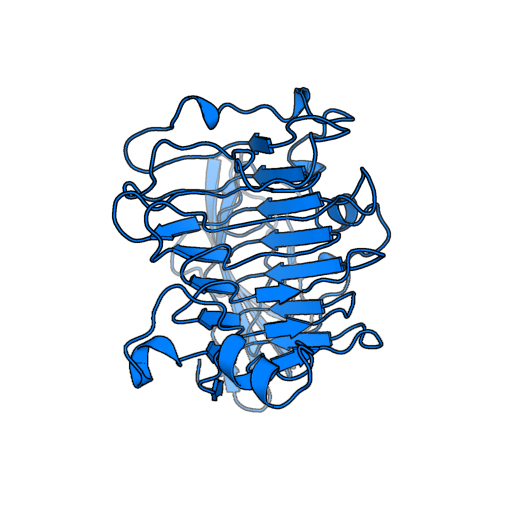 -20.649 1.00 97.56 162 HIS A C 1
ATOM 1297 O O . HIS A 1 162 ? 5.538 -2.943 -21.866 1.00 97.56 162 HIS A O 1
ATOM 1303 N N . LEU A 1 163 ? 4.819 -3.560 -19.827 1.00 97.25 163 LEU A N 1
ATOM 1304 C CA . LEU A 1 163 ? 3.954 -4.655 -20.227 1.00 97.25 163 LEU A CA 1
ATOM 1305 C C . LEU A 1 163 ? 2.506 -4.266 -19.938 1.00 97.25 163 LEU A C 1
ATOM 1307 O O . LEU A 1 163 ? 2.246 -3.195 -19.379 1.00 97.25 163 LEU A O 1
ATOM 1311 N N . ASP A 1 164 ? 1.570 -5.118 -20.340 1.00 98.19 164 ASP A N 1
ATOM 1312 C CA . ASP A 1 164 ? 0.178 -4.967 -19.943 1.00 98.19 164 ASP A CA 1
ATOM 1313 C C . ASP A 1 164 ? 0.065 -4.863 -18.420 1.00 98.19 164 ASP A C 1
ATOM 1315 O O . ASP A 1 164 ? 0.705 -5.592 -17.663 1.00 98.19 164 ASP A O 1
ATOM 1319 N N . ALA A 1 165 ? -0.729 -3.897 -17.982 1.00 98.12 165 ALA A N 1
ATOM 1320 C CA . ALA A 1 165 ? -0.968 -3.604 -16.583 1.00 98.12 165 ALA A CA 1
ATOM 1321 C C . ALA A 1 165 ? -2.377 -3.048 -16.429 1.00 98.12 165 ALA A C 1
ATOM 1323 O O . ALA A 1 165 ? -3.026 -2.689 -17.416 1.00 98.12 165 ALA A O 1
ATOM 1324 N N . GLN A 1 166 ? -2.839 -2.996 -15.190 1.00 98.25 166 GLN A N 1
ATOM 1325 C CA . GLN A 1 166 ? -4.103 -2.391 -14.818 1.00 98.25 166 GLN A CA 1
ATOM 1326 C C . GLN A 1 166 ? -3.916 -1.688 -13.478 1.00 98.25 166 GLN A C 1
ATOM 1328 O O . GLN A 1 166 ? -3.522 -2.339 -12.511 1.00 98.25 166 GLN A O 1
ATOM 1333 N N . PHE A 1 167 ? -4.135 -0.377 -13.439 1.00 98.88 167 PHE A N 1
ATOM 1334 C CA . PHE A 1 167 ? -3.982 0.440 -12.235 1.00 98.88 167 PHE A CA 1
ATOM 1335 C C . PHE A 1 167 ? -5.327 1.019 -11.814 1.00 98.88 167 PHE A C 1
ATOM 1337 O O . PHE A 1 167 ? -6.052 1.522 -12.669 1.00 98.88 167 PHE A O 1
ATOM 1344 N N . TYR A 1 168 ? -5.609 1.010 -10.514 1.00 98.88 168 TYR A N 1
ATOM 1345 C CA . TYR A 1 168 ? -6.705 1.768 -9.912 1.00 98.88 168 TYR A CA 1
ATOM 1346 C C . TYR A 1 168 ? -6.149 2.607 -8.768 1.00 98.88 168 TYR A C 1
ATOM 1348 O O . TYR A 1 168 ? -5.565 2.060 -7.834 1.00 98.88 168 TYR A O 1
ATOM 1356 N N . LEU A 1 169 ? -6.318 3.923 -8.842 1.00 98.88 169 LEU A N 1
ATOM 1357 C CA . LEU A 1 169 ? -6.020 4.840 -7.751 1.00 98.88 169 LEU A CA 1
ATOM 1358 C C . LEU A 1 169 ? -7.341 5.419 -7.259 1.00 98.88 169 LEU A C 1
ATOM 1360 O O . LEU A 1 169 ? -8.057 6.074 -8.012 1.00 98.88 169 LEU A O 1
ATOM 1364 N N . VAL A 1 170 ? -7.679 5.127 -6.007 1.00 98.56 170 VAL A N 1
ATOM 1365 C CA . VAL A 1 170 ? -8.991 5.429 -5.424 1.00 98.56 170 VAL A 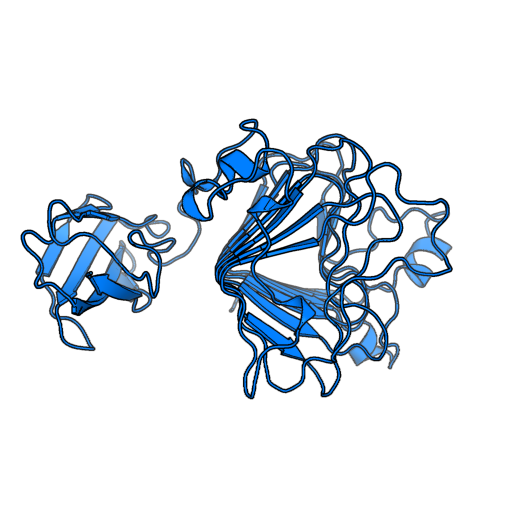CA 1
ATOM 1366 C C . VAL A 1 170 ? -8.789 6.219 -4.139 1.00 98.56 170 VAL A C 1
ATOM 1368 O O . VAL A 1 170 ? -8.027 5.790 -3.272 1.00 98.56 170 VAL A O 1
ATOM 1371 N N . ASN A 1 171 ? -9.432 7.380 -4.007 1.00 97.62 171 ASN A N 1
ATOM 1372 C CA . ASN A 1 171 ? -9.305 8.261 -2.836 1.00 97.62 171 ASN A CA 1
ATOM 1373 C C . ASN A 1 171 ? -7.835 8.604 -2.506 1.00 97.62 171 ASN A C 1
ATOM 1375 O O . ASN A 1 171 ? -7.449 8.721 -1.342 1.00 97.62 171 ASN A O 1
ATOM 1379 N N . CYS A 1 172 ? -6.973 8.679 -3.524 1.00 98.50 172 CYS A N 1
ATOM 1380 C CA . CYS A 1 172 ? -5.559 8.992 -3.332 1.00 98.50 172 CYS A CA 1
ATOM 1381 C C . CYS A 1 172 ? -5.318 10.500 -3.381 1.00 98.50 172 CYS A C 1
ATOM 1383 O O . CYS A 1 172 ? -5.901 11.211 -4.198 1.00 98.50 172 CYS A O 1
ATOM 1385 N N . THR A 1 173 ? -4.404 10.972 -2.540 1.00 98.38 173 THR A N 1
ATOM 1386 C CA . THR A 1 173 ? -3.982 12.373 -2.508 1.00 98.38 173 THR A CA 1
ATOM 1387 C C . THR A 1 173 ? -2.522 12.514 -2.917 1.00 98.38 173 THR A C 1
ATOM 1389 O O . THR A 1 173 ? -1.698 11.631 -2.679 1.00 98.38 173 THR A O 1
ATOM 1392 N N . PHE A 1 174 ? -2.196 13.626 -3.564 1.00 98.69 174 PHE A N 1
ATOM 1393 C CA . PHE A 1 174 ? -0.876 13.876 -4.132 1.00 98.69 174 PHE A CA 1
ATOM 1394 C C . PHE A 1 174 ? -0.376 15.248 -3.698 1.00 98.69 174 PHE A C 1
ATOM 1396 O O . PHE A 1 174 ? -1.109 16.237 -3.749 1.00 98.69 174 PHE A O 1
ATOM 1403 N N . SER A 1 175 ? 0.885 15.333 -3.299 1.00 98.56 175 SER A N 1
ATOM 1404 C CA . SER A 1 175 ? 1.481 16.607 -2.923 1.00 98.56 175 SER A CA 1
ATOM 1405 C C . SER A 1 175 ? 1.623 17.544 -4.122 1.00 98.56 175 SER A C 1
ATOM 1407 O O . SER A 1 175 ? 1.654 17.135 -5.293 1.00 98.56 175 SER A O 1
ATOM 1409 N N . ARG A 1 176 ? 1.820 18.834 -3.837 1.00 98.25 176 ARG A N 1
ATOM 1410 C CA . ARG A 1 176 ? 2.081 19.842 -4.877 1.00 98.25 176 ARG A CA 1
ATOM 1411 C C . ARG A 1 176 ? 3.329 19.550 -5.715 1.00 98.25 176 ARG A C 1
ATOM 1413 O O . ARG A 1 176 ? 3.471 20.122 -6.797 1.00 98.25 176 ARG A O 1
ATOM 1420 N N . ASN A 1 177 ? 4.223 18.694 -5.213 1.00 97.75 177 ASN A N 1
ATOM 1421 C CA . ASN A 1 177 ? 5.473 18.316 -5.862 1.00 97.75 177 ASN A CA 1
ATOM 1422 C C . ASN A 1 177 ? 5.260 17.350 -7.030 1.00 97.75 177 ASN A C 1
ATOM 1424 O O . ASN A 1 177 ? 6.208 17.108 -7.768 1.00 97.75 177 ASN A O 1
ATOM 1428 N N . MET A 1 178 ? 4.064 16.799 -7.230 1.00 97.19 178 MET A N 1
ATOM 1429 C CA . MET A 1 178 ? 3.826 15.872 -8.330 1.00 97.19 178 MET A CA 1
ATOM 1430 C C . MET A 1 178 ? 3.999 16.543 -9.703 1.00 97.19 178 MET A C 1
ATOM 1432 O O . MET A 1 178 ? 3.486 17.638 -9.943 1.00 97.19 178 MET A O 1
ATOM 1436 N N . ALA A 1 179 ? 4.695 15.867 -10.618 1.00 96.62 179 ALA A N 1
ATOM 1437 C CA . ALA A 1 179 ? 4.786 16.266 -12.019 1.00 96.62 179 ALA A CA 1
ATOM 1438 C C . ALA A 1 179 ? 3.474 16.008 -12.773 1.00 96.62 179 ALA A C 1
ATOM 1440 O O . ALA A 1 179 ? 2.839 14.970 -12.588 1.00 96.62 179 ALA A O 1
ATOM 1441 N N . ASP A 1 180 ? 3.140 16.899 -13.710 1.00 96.50 180 ASP A N 1
ATOM 1442 C CA . ASP A 1 180 ? 2.055 16.691 -14.673 1.00 96.50 180 ASP A CA 1
ATOM 1443 C C . ASP A 1 180 ? 2.464 15.646 -15.723 1.00 96.50 180 ASP A C 1
ATOM 1445 O O . ASP A 1 180 ? 2.893 15.960 -16.837 1.00 96.50 180 ASP A O 1
ATOM 1449 N N . ARG A 1 181 ? 2.450 14.376 -15.317 1.00 95.25 181 ARG A N 1
ATOM 1450 C CA . ARG A 1 181 ? 2.844 13.254 -16.161 1.00 95.25 181 ARG A CA 1
ATOM 1451 C C . ARG A 1 181 ? 1.982 12.031 -15.849 1.00 95.25 181 ARG A C 1
ATOM 1453 O O . ARG A 1 181 ? 2.227 11.381 -14.828 1.00 95.25 181 ARG A O 1
ATOM 1460 N N . PRO A 1 182 ? 1.035 11.677 -16.734 1.00 95.56 182 PRO A N 1
ATOM 1461 C CA . PRO A 1 182 ? 0.243 10.469 -16.562 1.00 95.56 182 PRO A CA 1
ATOM 1462 C C . PRO A 1 182 ? 1.118 9.218 -16.696 1.00 95.56 182 PRO A C 1
ATOM 1464 O O . PRO A 1 182 ? 2.267 9.271 -17.156 1.00 95.56 182 PRO A O 1
ATOM 1467 N N . PHE A 1 183 ? 0.543 8.069 -16.342 1.00 97.12 183 PHE A N 1
ATOM 1468 C CA . PHE A 1 183 ? 1.125 6.781 -16.699 1.00 97.12 183 PHE A CA 1
ATOM 1469 C C . PHE A 1 183 ? 1.421 6.722 -18.199 1.00 97.12 183 PHE A C 1
ATOM 1471 O O . PHE A 1 183 ? 0.628 7.154 -19.034 1.00 97.12 183 PHE A O 1
ATOM 1478 N N . TYR A 1 184 ? 2.580 6.175 -18.549 1.00 95.44 184 TYR A N 1
ATOM 1479 C CA . TYR A 1 184 ? 3.033 6.108 -19.932 1.00 95.44 184 TYR A CA 1
ATOM 1480 C C . TYR A 1 184 ? 3.667 4.755 -20.236 1.00 95.44 184 TYR A C 1
ATOM 1482 O O . TYR A 1 184 ? 4.211 4.092 -19.348 1.00 95.44 184 TYR A O 1
ATOM 1490 N N . ARG A 1 185 ? 3.636 4.382 -21.519 1.00 96.31 185 ARG A N 1
ATOM 1491 C CA . ARG A 1 185 ? 4.411 3.268 -22.065 1.00 96.31 185 ARG A CA 1
ATOM 1492 C C . ARG A 1 185 ? 5.838 3.741 -22.350 1.00 96.31 185 ARG A C 1
ATOM 1494 O O . ARG A 1 185 ? 6.017 4.632 -23.182 1.00 96.31 185 ARG A O 1
ATOM 1501 N N . PRO A 1 186 ? 6.871 3.194 -21.696 1.00 95.19 186 PRO A N 1
ATOM 1502 C CA . PRO A 1 186 ? 8.246 3.590 -21.986 1.00 95.19 186 PRO A CA 1
ATOM 1503 C C . PRO A 1 186 ? 8.678 3.151 -23.396 1.00 95.19 186 PRO A C 1
ATOM 1505 O O . PRO A 1 186 ? 8.278 2.070 -23.826 1.00 95.19 186 PRO A O 1
ATOM 1508 N N . PRO A 1 187 ? 9.543 3.900 -24.107 1.00 94.44 187 PRO A N 1
ATOM 1509 C CA . PRO A 1 187 ? 10.062 3.481 -25.418 1.00 94.44 187 PRO A CA 1
ATOM 1510 C C . PRO A 1 187 ? 10.830 2.151 -25.393 1.00 94.44 187 PRO A C 1
ATOM 1512 O O . PRO A 1 187 ? 10.888 1.449 -26.394 1.00 94.44 187 PRO A O 1
ATOM 1515 N N . SER A 1 188 ? 11.381 1.781 -24.233 1.00 94.94 188 SER A N 1
ATOM 1516 C CA . SER A 1 188 ? 12.034 0.493 -23.963 1.00 94.94 188 SER A CA 1
ATOM 1517 C C . SER A 1 188 ? 11.063 -0.687 -23.836 1.00 94.94 188 SER A C 1
ATOM 1519 O O . SER A 1 188 ? 11.486 -1.797 -23.516 1.00 94.94 188 SER A O 1
ATOM 1521 N N . SER A 1 189 ? 9.760 -0.470 -24.020 1.00 96.62 189 SER A N 1
ATOM 1522 C CA . SER A 1 189 ? 8.758 -1.528 -23.899 1.00 96.62 189 SER A CA 1
ATOM 1523 C C . SER A 1 189 ? 8.926 -2.564 -25.013 1.00 96.62 189 SER A C 1
ATOM 1525 O O . SER A 1 189 ? 8.986 -2.193 -26.185 1.00 96.62 189 SER A O 1
ATOM 1527 N N . PRO A 1 190 ? 8.938 -3.867 -24.688 1.00 96.31 190 PRO A N 1
ATOM 1528 C CA . PRO A 1 190 ? 9.276 -4.912 -25.655 1.00 96.31 190 PRO A CA 1
ATOM 1529 C C . PRO A 1 190 ? 8.191 -5.145 -26.716 1.00 96.31 190 PRO A C 1
ATOM 1531 O O . PRO A 1 190 ? 8.448 -5.785 -27.731 1.00 96.31 190 PRO A O 1
ATOM 1534 N N . ARG A 1 191 ? 6.963 -4.677 -26.468 1.00 95.12 191 ARG A N 1
ATOM 1535 C CA . ARG A 1 191 ? 5.801 -4.811 -27.355 1.00 95.12 191 ARG A CA 1
ATOM 1536 C C . ARG A 1 191 ? 4.733 -3.776 -27.015 1.00 95.12 191 ARG A C 1
ATOM 1538 O O . ARG A 1 191 ? 4.837 -3.117 -25.977 1.00 95.12 191 ARG A O 1
ATOM 1545 N N . GLU A 1 192 ? 3.750 -3.619 -27.894 1.00 96.25 192 GLU A N 1
ATOM 1546 C CA . GLU A 1 192 ? 2.538 -2.841 -27.613 1.00 96.25 192 GLU A CA 1
ATOM 1547 C C . GLU A 1 192 ? 1.682 -3.515 -26.533 1.00 96.25 192 GLU A C 1
ATOM 1549 O O . GLU A 1 192 ? 1.761 -4.732 -26.339 1.00 96.25 192 GLU A O 1
ATOM 1554 N N . TRP A 1 193 ? 0.876 -2.715 -25.830 1.00 97.50 193 TRP A N 1
ATOM 1555 C CA . TRP A 1 193 ? -0.095 -3.224 -24.861 1.00 97.50 193 TRP A CA 1
ATOM 1556 C C . TRP A 1 193 ? -1.208 -3.974 -25.587 1.00 97.50 193 TRP A C 1
ATOM 1558 O O . TRP A 1 193 ? -1.875 -3.416 -26.459 1.00 97.50 193 TRP A O 1
ATOM 1568 N N . GLN A 1 194 ? -1.418 -5.233 -25.218 1.00 97.31 194 GLN A N 1
ATOM 1569 C CA . GLN A 1 194 ? -2.446 -6.087 -25.808 1.00 97.31 194 GLN A CA 1
ATOM 1570 C C . GLN A 1 194 ? -3.855 -5.625 -25.428 1.00 97.31 194 GLN A C 1
ATOM 1572 O O . GLN A 1 194 ? -4.773 -5.727 -26.240 1.00 97.31 194 GLN A O 1
ATOM 1577 N N . TRP A 1 195 ? -4.026 -5.089 -24.216 1.00 97.38 195 TRP A N 1
ATOM 1578 C CA . TRP A 1 195 ? -5.321 -4.623 -23.701 1.00 97.38 195 TRP A CA 1
ATOM 1579 C C . TRP A 1 195 ? -5.423 -3.097 -23.603 1.00 97.38 195 TRP A C 1
ATOM 1581 O O . TRP A 1 195 ? -6.332 -2.578 -22.956 1.00 97.38 195 TRP A O 1
ATOM 1591 N N . GLY A 1 196 ? -4.507 -2.379 -24.258 1.00 96.94 196 GLY A N 1
ATOM 1592 C CA . GLY A 1 196 ? -4.466 -0.919 -24.252 1.00 96.94 196 GLY A CA 1
ATOM 1593 C C . GLY A 1 196 ? -4.106 -0.310 -22.891 1.00 96.94 196 GLY A C 1
ATOM 1594 O O . GLY A 1 196 ? -3.639 -0.986 -21.975 1.00 96.94 196 GLY A O 1
ATOM 1595 N N . ALA A 1 197 ? -4.291 1.007 -22.778 1.00 97.12 197 ALA A N 1
ATOM 1596 C CA . ALA A 1 197 ? -4.066 1.741 -21.536 1.00 97.12 197 ALA A CA 1
ATOM 1597 C C . ALA A 1 197 ? -5.190 1.450 -20.531 1.00 97.12 197 ALA A C 1
ATOM 1599 O O . ALA A 1 197 ? -6.366 1.579 -20.871 1.00 97.12 197 ALA A O 1
ATOM 1600 N N . ARG A 1 198 ? -4.832 1.090 -19.295 1.00 98.25 198 ARG A N 1
ATOM 1601 C CA . ARG A 1 198 ? -5.782 0.764 -18.220 1.00 98.25 198 ARG A CA 1
ATOM 1602 C C . ARG A 1 198 ? -5.327 1.405 -16.912 1.00 98.25 198 ARG A C 1
ATOM 1604 O O . ARG A 1 198 ? -4.712 0.762 -16.059 1.00 98.25 198 ARG A O 1
ATOM 1611 N N . HIS A 1 199 ? -5.570 2.708 -16.814 1.00 98.44 199 HIS A N 1
ATOM 1612 C CA . HIS A 1 199 ? -5.195 3.554 -15.682 1.00 98.44 199 HIS A CA 1
ATOM 1613 C C . HIS A 1 199 ? -6.444 4.266 -15.188 1.00 98.44 199 HIS A C 1
ATOM 1615 O O . HIS A 1 199 ? -6.952 5.163 -15.865 1.00 98.44 199 HIS A O 1
ATOM 1621 N N . TYR A 1 200 ? -6.948 3.832 -14.040 1.00 98.81 200 TYR A N 1
ATOM 1622 C CA . TYR A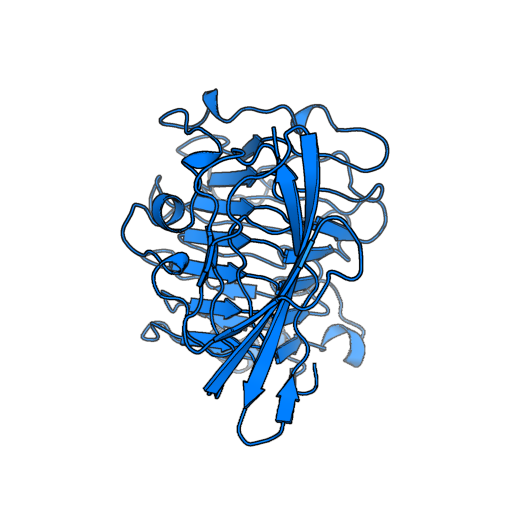 1 200 ? -8.228 4.283 -13.531 1.00 98.81 200 TYR A CA 1
ATOM 1623 C C . TYR A 1 200 ? -8.072 5.114 -12.265 1.00 98.81 200 TYR A C 1
ATOM 1625 O O . TYR A 1 200 ? -7.271 4.776 -11.391 1.00 98.81 200 TYR A O 1
ATOM 1633 N N . PHE A 1 201 ? -8.837 6.196 -12.187 1.00 98.81 201 PHE A N 1
ATOM 1634 C CA . PHE A 1 201 ? -8.827 7.150 -11.087 1.00 98.81 201 PHE A CA 1
ATOM 1635 C C . PHE A 1 201 ? -10.247 7.330 -10.561 1.00 98.81 201 PHE A C 1
ATOM 1637 O O . PHE A 1 201 ? -11.216 7.278 -11.326 1.00 98.81 201 PHE A O 1
ATOM 1644 N N . PHE A 1 202 ? -10.355 7.512 -9.250 1.00 98.62 202 PHE A N 1
ATOM 1645 C CA . PHE A 1 202 ? -11.592 7.906 -8.593 1.00 98.62 202 PHE A CA 1
ATOM 1646 C C . PHE A 1 202 ? -11.288 8.751 -7.361 1.00 98.62 202 PHE A C 1
ATOM 1648 O O . PHE A 1 202 ? -10.556 8.297 -6.476 1.00 98.62 202 PHE A O 1
ATOM 1655 N N . ASN A 1 203 ? -11.875 9.945 -7.288 1.00 97.69 203 ASN A N 1
ATOM 1656 C CA . ASN A 1 203 ? -11.758 10.864 -6.157 1.00 97.69 203 ASN A CA 1
ATOM 1657 C C . ASN A 1 203 ? -10.287 11.128 -5.776 1.00 97.69 203 ASN A C 1
ATOM 1659 O O . ASN A 1 203 ? -9.880 11.058 -4.614 1.00 97.69 203 ASN A O 1
ATOM 1663 N N . CYS A 1 204 ? -9.455 11.345 -6.796 1.00 98.38 204 CYS A N 1
ATOM 1664 C CA . CYS A 1 204 ? -8.035 11.623 -6.642 1.00 98.38 204 CYS A CA 1
ATOM 1665 C C . CYS A 1 204 ? -7.771 13.126 -6.655 1.00 98.38 204 CYS A C 1
ATOM 1667 O O . CYS A 1 204 ? -8.199 13.813 -7.578 1.00 98.38 204 CYS A O 1
ATOM 1669 N N . HIS A 1 205 ? -7.005 13.617 -5.677 1.00 98.19 205 HIS A N 1
ATOM 1670 C CA . HIS A 1 205 ? -6.771 15.054 -5.521 1.00 98.19 205 HIS A CA 1
ATOM 1671 C C . HIS A 1 205 ? -5.309 15.418 -5.319 1.00 98.19 205 HIS A C 1
ATOM 1673 O O . HIS A 1 205 ? -4.576 14.750 -4.591 1.00 98.19 205 HIS A O 1
ATOM 1679 N N . ARG A 1 206 ? -4.879 16.525 -5.919 1.00 98.31 206 ARG A N 1
ATOM 1680 C CA . ARG A 1 206 ? -3.543 1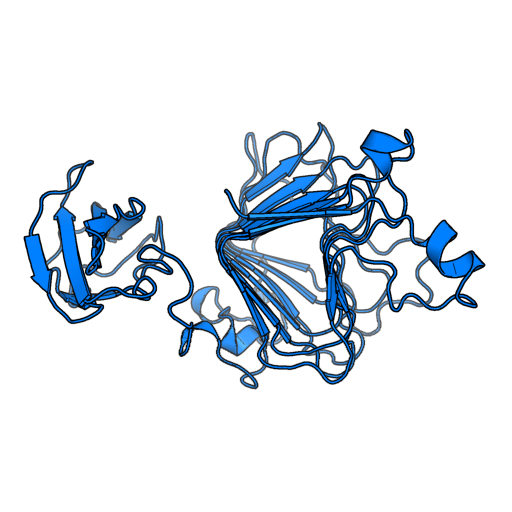7.087 -5.746 1.00 98.31 206 ARG A CA 1
ATOM 1681 C C . ARG A 1 206 ? -3.608 18.416 -5.006 1.00 98.31 206 ARG A C 1
ATOM 1683 O O . ARG A 1 206 ? -4.389 19.314 -5.326 1.00 98.31 206 ARG A O 1
ATOM 1690 N N . GLU A 1 207 ? -2.697 18.596 -4.059 1.00 98.44 207 GLU A N 1
ATOM 1691 C CA . GLU A 1 207 ? -2.500 19.882 -3.401 1.00 98.44 207 GLU A CA 1
ATOM 1692 C C . GLU A 1 207 ? -2.162 20.983 -4.416 1.00 98.44 207 GLU A C 1
ATOM 1694 O O . GLU A 1 207 ? -1.136 20.948 -5.100 1.00 98.44 207 GLU A O 1
ATOM 1699 N N . GLY A 1 208 ? -2.999 22.017 -4.470 1.00 95.19 208 GLY A N 1
ATOM 1700 C CA . GLY A 1 208 ? -2.826 23.121 -5.412 1.00 95.19 208 GLY A CA 1
ATOM 1701 C C . GLY A 1 208 ? -3.394 22.846 -6.806 1.00 95.19 208 GLY A C 1
ATOM 1702 O O . GLY A 1 208 ? -2.932 23.472 -7.756 1.00 95.19 208 GLY A O 1
ATOM 1703 N N . GLY A 1 209 ? -4.353 21.925 -6.931 1.00 97.25 209 GLY A N 1
ATOM 1704 C CA . GLY A 1 209 ? -5.169 21.724 -8.129 1.00 97.25 209 GLY A CA 1
ATOM 1705 C C . GLY A 1 209 ? -4.877 20.413 -8.851 1.00 97.25 209 GLY A C 1
ATOM 1706 O O . GLY A 1 209 ? -3.717 20.014 -8.990 1.00 97.25 209 GLY A O 1
ATOM 1707 N N . ASP A 1 210 ? -5.944 19.774 -9.321 1.00 98.06 210 ASP A N 1
ATOM 1708 C CA . ASP A 1 210 ? -5.896 18.473 -9.982 1.00 98.06 210 ASP A CA 1
ATOM 1709 C C . ASP A 1 210 ? -5.424 18.607 -11.432 1.00 98.06 210 ASP A C 1
ATOM 1711 O O . ASP A 1 210 ? -5.760 19.563 -12.138 1.00 98.06 210 ASP A O 1
ATOM 1715 N N . PHE A 1 211 ? -4.641 17.632 -11.893 1.00 97.50 211 PHE A N 1
ATOM 1716 C CA . PHE A 1 211 ? -4.328 17.518 -13.313 1.00 97.50 211 PHE A CA 1
ATOM 1717 C C . PHE A 1 211 ? -5.519 16.938 -14.068 1.00 97.50 211 PHE A C 1
ATOM 1719 O O . PHE A 1 211 ? -6.280 16.140 -13.531 1.00 97.50 211 PHE A O 1
ATOM 1726 N N . LYS A 1 212 ? -5.642 17.259 -15.360 1.00 96.88 212 LYS A N 1
ATOM 1727 C CA . LYS A 1 212 ? -6.757 16.768 -16.187 1.00 96.88 212 LYS A CA 1
ATOM 1728 C C . LYS A 1 212 ? -6.874 15.238 -16.189 1.00 96.88 212 LYS A C 1
ATOM 1730 O O . LYS A 1 212 ? -7.962 14.688 -16.246 1.00 96.88 212 LYS A O 1
ATOM 1735 N N . TRP A 1 213 ? -5.751 14.531 -16.126 1.00 96.06 213 TRP A N 1
ATOM 1736 C CA . TRP A 1 213 ? -5.739 13.069 -16.153 1.00 96.06 213 TRP A CA 1
ATOM 1737 C C . TRP A 1 213 ? -6.115 12.409 -14.811 1.00 96.06 213 TRP A C 1
ATOM 1739 O O . TRP A 1 213 ? -6.120 11.184 -14.752 1.00 96.06 213 TRP A O 1
ATOM 1749 N N . PHE A 1 214 ? -6.456 13.183 -13.770 1.00 95.88 214 PHE A N 1
ATOM 1750 C CA . PHE A 1 214 ? -7.081 12.678 -12.536 1.00 95.88 214 PHE A CA 1
ATOM 1751 C C . PHE A 1 214 ? -8.592 12.457 -12.661 1.00 95.88 214 PHE A C 1
ATOM 1753 O O . PHE A 1 214 ? -9.170 11.887 -11.742 1.00 95.88 214 PHE A O 1
ATOM 1760 N N . GLU A 1 215 ? -9.222 12.917 -13.751 1.00 97.81 215 GLU A N 1
ATOM 1761 C CA . GLU A 1 215 ? -10.662 12.764 -13.984 1.00 97.81 215 GLU A CA 1
ATOM 1762 C C . GLU A 1 215 ? -11.143 11.340 -13.658 1.00 97.81 215 GLU A C 1
ATOM 1764 O O . GLU A 1 215 ? -10.604 10.360 -14.191 1.00 97.81 215 GLU A O 1
ATOM 1769 N N . ASP A 1 216 ? -12.179 11.256 -12.815 1.00 98.69 216 ASP A N 1
ATOM 1770 C CA . ASP A 1 216 ? -12.858 10.006 -12.486 1.00 98.69 216 ASP A CA 1
ATOM 1771 C C . ASP A 1 216 ? -13.241 9.273 -13.769 1.00 98.69 216 ASP A C 1
ATOM 1773 O O . ASP A 1 216 ? -13.805 9.859 -14.699 1.00 98.69 216 ASP A O 1
ATOM 1777 N N . ASN A 1 217 ? -12.877 7.996 -13.841 1.00 98.56 217 ASN A N 1
ATOM 1778 C CA . ASN A 1 217 ? -13.017 7.242 -15.082 1.00 98.56 217 ASN A CA 1
ATOM 1779 C C . ASN A 1 217 ? -13.303 5.743 -14.880 1.00 98.56 217 ASN A C 1
ATOM 1781 O O . ASN A 1 217 ? -13.080 4.948 -15.801 1.00 98.56 217 ASN A O 1
ATOM 1785 N N . LEU A 1 218 ? -13.775 5.341 -13.691 1.00 98.56 218 LEU A N 1
ATOM 1786 C CA . LEU A 1 218 ? -14.098 3.941 -13.386 1.00 98.56 218 LEU A CA 1
ATOM 1787 C C . LEU A 1 218 ? -15.132 3.356 -14.358 1.00 98.56 218 LEU A C 1
ATOM 1789 O O . LEU A 1 218 ? -15.105 2.160 -14.634 1.00 98.56 218 LEU A O 1
ATOM 1793 N N . GLU A 1 219 ? -15.998 4.177 -14.951 1.00 98.12 219 GLU A N 1
ATOM 1794 C CA . GLU A 1 219 ? -16.960 3.748 -15.967 1.00 98.12 219 GLU A CA 1
ATOM 1795 C C . GLU A 1 219 ? -16.294 3.191 -17.233 1.00 98.12 219 GLU A C 1
ATOM 1797 O O . GLU A 1 219 ? -16.903 2.386 -17.938 1.00 98.12 219 GLU A O 1
ATOM 1802 N N . LYS A 1 220 ? -15.038 3.574 -17.505 1.00 98.00 220 LYS A N 1
ATOM 1803 C CA . LYS A 1 220 ? -14.233 3.080 -18.636 1.00 98.00 220 LYS A CA 1
ATOM 1804 C C . LYS A 1 220 ? -13.507 1.775 -18.319 1.00 98.00 220 LYS A C 1
ATOM 1806 O O . LYS A 1 220 ? -12.937 1.167 -19.228 1.00 98.00 220 LYS A O 1
ATOM 1811 N N . ALA A 1 221 ? -13.463 1.366 -17.053 1.00 98.00 221 ALA A N 1
ATOM 1812 C CA . ALA A 1 221 ? -12.928 0.068 -16.683 1.00 98.00 221 ALA A CA 1
ATOM 1813 C C . ALA A 1 221 ? -13.873 -1.053 -17.118 1.00 98.00 221 ALA A C 1
ATOM 1815 O O . ALA A 1 221 ? -15.088 -0.884 -17.215 1.00 98.00 221 ALA A O 1
ATOM 1816 N N . GLU A 1 222 ? -13.300 -2.221 -17.393 1.00 96.25 222 GLU A N 1
ATOM 1817 C CA . GLU A 1 222 ? -14.080 -3.413 -17.711 1.00 96.25 222 GLU A CA 1
ATOM 1818 C C . GLU A 1 222 ? -15.003 -3.764 -16.536 1.00 96.25 222 GLU A C 1
ATOM 1820 O O . GLU A 1 222 ? -14.560 -3.879 -15.397 1.00 96.25 222 GLU A O 1
ATOM 1825 N N . GLY A 1 223 ? -16.302 -3.888 -16.816 1.00 96.56 223 GLY A N 1
ATOM 1826 C CA . GLY A 1 223 ? -17.332 -4.100 -15.795 1.00 96.56 223 GLY A CA 1
ATOM 1827 C C . GLY A 1 223 ? -17.787 -2.836 -15.057 1.00 96.56 223 GLY A C 1
ATOM 1828 O O . GLY A 1 223 ? -18.722 -2.934 -14.268 1.00 96.56 223 GLY A O 1
ATOM 1829 N N . SER A 1 224 ? -17.181 -1.673 -15.327 1.00 98.19 224 SER A N 1
ATOM 1830 C CA . SER A 1 224 ? -17.548 -0.368 -14.755 1.00 98.19 224 SER A CA 1
ATOM 1831 C C . SER A 1 224 ? -17.776 -0.414 -13.228 1.00 98.19 224 SER A C 1
ATOM 1833 O O . SER A 1 224 ? -18.871 -0.075 -12.767 1.00 98.19 224 SER A O 1
ATOM 1835 N N . PRO A 1 225 ? -16.787 -0.882 -12.435 1.00 98.12 225 PRO A N 1
ATOM 1836 C CA . PRO A 1 225 ? -16.942 -1.053 -10.995 1.00 98.12 225 PRO A CA 1
ATOM 1837 C C . PRO A 1 225 ? -17.254 0.282 -10.318 1.00 98.12 225 PRO A C 1
ATOM 1839 O O . PRO A 1 225 ? -16.705 1.326 -10.680 1.00 98.12 225 PRO A O 1
ATOM 1842 N N . ARG A 1 226 ? -18.104 0.254 -9.292 1.00 97.81 226 ARG A N 1
ATOM 1843 C CA . ARG A 1 226 ? -18.250 1.397 -8.387 1.00 97.81 226 ARG A CA 1
ATOM 1844 C C . ARG A 1 226 ? -17.061 1.415 -7.437 1.00 97.81 226 ARG A C 1
ATOM 1846 O O . ARG A 1 226 ? -16.444 0.386 -7.176 1.00 97.81 226 ARG A O 1
ATOM 1853 N N . GLU A 1 227 ? -16.792 2.570 -6.846 1.00 95.69 227 GLU A N 1
ATOM 1854 C CA . GLU A 1 227 ? -15.734 2.712 -5.842 1.00 95.69 227 GLU A CA 1
ATOM 1855 C C . GLU A 1 227 ? -15.861 1.706 -4.682 1.00 95.69 227 GLU A C 1
ATOM 1857 O O . GLU A 1 227 ? -14.852 1.165 -4.222 1.00 95.69 227 GLU A O 1
ATOM 1862 N N . SER A 1 228 ? -17.091 1.391 -4.271 1.00 94.00 228 SER A N 1
ATOM 1863 C CA . SER A 1 228 ? -17.366 0.449 -3.187 1.00 94.00 228 SER A CA 1
ATOM 1864 C C . SER A 1 228 ? -17.177 -1.017 -3.581 1.00 94.00 228 SER A C 1
ATOM 1866 O O . SER A 1 228 ? -17.085 -1.876 -2.707 1.00 94.00 228 SER A O 1
ATOM 1868 N N . ASP A 1 229 ? -17.103 -1.315 -4.881 1.00 97.19 229 ASP A N 1
ATOM 1869 C CA . ASP A 1 229 ? -16.802 -2.658 -5.378 1.00 97.19 229 ASP A CA 1
ATOM 1870 C C . ASP A 1 229 ? -15.279 -2.930 -5.339 1.00 97.19 229 ASP A C 1
ATOM 1872 O O . ASP A 1 229 ? -14.858 -4.086 -5.254 1.00 97.19 229 ASP A O 1
ATOM 1876 N N . ILE A 1 230 ? -14.443 -1.879 -5.340 1.00 98.19 230 ILE A N 1
ATOM 1877 C CA . ILE A 1 230 ? -12.971 -1.955 -5.360 1.00 98.19 230 ILE A CA 1
ATOM 1878 C C . ILE A 1 230 ? -12.431 -2.251 -3.952 1.00 98.19 230 ILE A C 1
ATOM 1880 O O . ILE A 1 230 ? -11.942 -1.376 -3.235 1.00 98.19 230 ILE A O 1
ATOM 1884 N N . THR A 1 231 ? -12.527 -3.524 -3.577 1.00 98.06 231 THR A N 1
ATOM 1885 C CA . THR A 1 231 ? -11.992 -4.111 -2.337 1.00 98.06 231 THR A CA 1
ATOM 1886 C C . THR A 1 231 ? -10.730 -4.933 -2.611 1.00 98.06 231 THR A C 1
ATOM 1888 O O . THR A 1 231 ? -10.418 -5.249 -3.768 1.00 98.06 231 THR A O 1
ATOM 1891 N N . ALA A 1 232 ? -10.021 -5.357 -1.559 1.00 98.38 232 ALA A N 1
ATOM 1892 C CA . ALA A 1 232 ? -8.930 -6.323 -1.696 1.00 98.38 232 ALA A CA 1
ATOM 1893 C C . ALA A 1 232 ? -9.423 -7.625 -2.358 1.00 98.38 232 ALA A C 1
ATOM 1895 O O . ALA A 1 232 ? -8.843 -8.086 -3.340 1.00 98.38 232 ALA A O 1
ATOM 1896 N N . ARG A 1 233 ? -10.565 -8.161 -1.909 1.00 98.56 233 ARG A N 1
ATOM 1897 C CA . ARG A 1 233 ? -11.179 -9.369 -2.482 1.00 98.56 233 ARG A CA 1
ATOM 1898 C C . ARG A 1 233 ? -11.467 -9.241 -3.976 1.00 98.56 233 ARG A C 1
ATOM 1900 O O . ARG A 1 233 ? -11.155 -10.150 -4.744 1.00 98.56 233 ARG A O 1
ATOM 1907 N N . TRP A 1 234 ? -12.068 -8.126 -4.391 1.00 98.62 234 TRP A N 1
ATOM 1908 C CA . TRP A 1 234 ? -12.334 -7.855 -5.807 1.00 98.62 234 TRP A CA 1
ATOM 1909 C C . TRP A 1 234 ? -11.041 -7.733 -6.610 1.00 98.62 234 TRP A C 1
ATOM 1911 O O . TRP A 1 234 ? -10.941 -8.262 -7.717 1.00 98.62 234 TRP A O 1
ATOM 1921 N N . THR A 1 235 ? -10.034 -7.079 -6.029 1.00 98.81 235 THR A N 1
ATOM 1922 C CA . THR A 1 235 ? -8.719 -6.930 -6.652 1.00 98.81 235 THR A CA 1
ATOM 1923 C C . THR A 1 235 ? -8.140 -8.288 -6.994 1.00 98.81 235 THR A C 1
ATOM 1925 O O . THR A 1 235 ? -7.721 -8.470 -8.127 1.00 98.81 235 THR A O 1
ATOM 1928 N N . PHE A 1 236 ? -8.204 -9.253 -6.077 1.00 98.69 236 PHE A N 1
ATOM 1929 C CA . PHE A 1 236 ? -7.693 -10.613 -6.263 1.00 98.69 236 PHE A CA 1
ATOM 1930 C C . PHE A 1 236 ? -8.654 -11.557 -7.003 1.00 98.69 236 PHE A C 1
ATOM 1932 O O . PHE A 1 236 ? -8.533 -12.771 -6.852 1.00 98.69 236 PHE A O 1
ATOM 1939 N N . GLY A 1 237 ? -9.655 -11.051 -7.732 1.00 97.44 237 GLY A N 1
ATOM 1940 C CA . GLY A 1 237 ? -10.605 -11.891 -8.476 1.00 97.44 237 GLY A CA 1
ATOM 1941 C C . GLY A 1 237 ? -11.420 -12.848 -7.590 1.00 97.44 237 GLY A C 1
ATOM 1942 O O . GLY A 1 237 ? -11.918 -13.868 -8.057 1.00 97.44 237 GLY A O 1
ATOM 1943 N N . GLY A 1 238 ? -11.532 -12.560 -6.289 1.00 97.88 238 GLY A N 1
ATOM 1944 C CA . GLY A 1 238 ? -12.156 -13.446 -5.304 1.00 97.88 238 GLY A CA 1
ATOM 1945 C C . GLY A 1 238 ? -11.291 -14.624 -4.841 1.00 97.88 238 GLY A C 1
ATOM 1946 O O . GLY A 1 238 ? -11.773 -15.421 -4.035 1.00 97.88 238 GLY A O 1
ATOM 1947 N N . HIS A 1 239 ? -10.038 -14.738 -5.295 1.00 97.56 239 HIS A N 1
ATOM 1948 C CA . HIS A 1 239 ? -9.118 -15.817 -4.907 1.00 97.56 239 HIS A CA 1
ATOM 1949 C C . HIS A 1 239 ? -8.561 -15.664 -3.487 1.00 97.56 239 HIS A C 1
ATOM 1951 O O . HIS A 1 239 ? -8.160 -16.652 -2.871 1.00 97.56 239 HIS A O 1
ATOM 1957 N N . TRP A 1 240 ? -8.542 -14.441 -2.958 1.00 98.25 240 TRP A N 1
ATOM 1958 C CA . TRP A 1 240 ? -8.055 -14.141 -1.618 1.00 98.25 240 TRP A CA 1
ATOM 1959 C C . TRP A 1 240 ? -8.788 -12.933 -1.040 1.00 98.25 240 TRP A C 1
ATOM 1961 O O . TRP A 1 240 ? -9.102 -11.991 -1.760 1.00 98.25 240 TRP A O 1
ATOM 1971 N N . ASP A 1 241 ? -9.069 -12.974 0.259 1.00 97.75 241 ASP A N 1
ATOM 1972 C CA . ASP A 1 241 ? -9.763 -11.918 0.995 1.00 97.75 241 ASP A CA 1
ATOM 1973 C C . ASP A 1 241 ? -8.999 -11.633 2.299 1.00 97.75 241 ASP A C 1
ATOM 1975 O O . ASP A 1 241 ? -9.357 -12.162 3.353 1.00 97.75 241 ASP A O 1
ATOM 1979 N N . PRO A 1 242 ? -7.876 -10.890 2.231 1.00 97.25 242 PRO A N 1
ATOM 1980 C CA . PRO A 1 242 ? -7.026 -10.669 3.398 1.00 97.25 242 PRO A CA 1
ATOM 1981 C C . PRO A 1 242 ? -7.732 -9.873 4.494 1.00 97.25 242 PRO A C 1
ATOM 1983 O O . PRO A 1 242 ? -7.491 -10.127 5.669 1.00 97.25 242 PRO A O 1
ATOM 1986 N N . GLU A 1 243 ? -8.612 -8.941 4.122 1.00 95.81 243 GLU A N 1
ATOM 1987 C CA . GLU A 1 243 ? -9.315 -8.043 5.046 1.00 95.81 243 GLU A CA 1
ATOM 1988 C C . GLU A 1 243 ? -10.317 -8.802 5.933 1.00 95.81 243 GLU A C 1
ATOM 1990 O O . GLU A 1 243 ? -10.528 -8.420 7.082 1.00 95.81 243 GLU A O 1
ATOM 1995 N N . ALA A 1 244 ? -10.859 -9.928 5.455 1.00 94.31 244 ALA A N 1
ATOM 1996 C CA . ALA A 1 244 ? -11.720 -10.810 6.245 1.00 94.31 244 ALA A CA 1
ATOM 1997 C C . ALA A 1 244 ? -10.967 -11.647 7.299 1.00 94.31 244 ALA A C 1
ATOM 1999 O O . ALA A 1 244 ? -11.598 -12.221 8.188 1.00 94.31 244 ALA A O 1
ATOM 2000 N N . SER A 1 245 ? -9.637 -11.758 7.203 1.00 92.12 245 SER A N 1
ATOM 2001 C CA . SER A 1 245 ? -8.832 -12.643 8.056 1.00 92.12 245 SER A CA 1
ATOM 2002 C C . SER A 1 245 ? -7.470 -12.048 8.432 1.00 92.12 245 SER A C 1
ATOM 2004 O O . SER A 1 245 ? -6.471 -12.772 8.490 1.00 92.12 245 SER A O 1
ATOM 2006 N N . LEU A 1 246 ? -7.401 -10.732 8.653 1.00 96.44 246 LEU A N 1
ATOM 2007 C CA . LEU A 1 246 ? -6.161 -10.075 9.069 1.00 96.44 246 LEU A CA 1
ATOM 2008 C C . LEU A 1 246 ? -5.679 -10.631 10.421 1.00 96.44 246 LEU A C 1
ATOM 2010 O O . LEU A 1 246 ? -6.468 -10.711 11.365 1.00 96.44 246 LEU A O 1
ATOM 2014 N N . PRO A 1 247 ? -4.391 -10.996 10.552 1.00 95.88 247 PRO A N 1
ATOM 2015 C CA . PRO A 1 247 ? -3.873 -11.558 11.792 1.00 95.88 247 PRO A CA 1
ATOM 2016 C C . PRO A 1 247 ? -3.543 -10.459 12.815 1.00 95.88 247 PRO A C 1
ATOM 2018 O O . PRO A 1 247 ? -3.018 -9.404 12.460 1.00 95.88 247 PRO A O 1
ATOM 2021 N N . SER A 1 248 ? -3.761 -10.727 14.103 1.00 96.88 248 SER A N 1
ATOM 2022 C CA . SER A 1 248 ? -3.357 -9.848 15.213 1.00 96.88 248 SER A CA 1
ATOM 2023 C C . SER A 1 248 ? -1.837 -9.852 15.412 1.00 96.88 248 SER A C 1
ATOM 2025 O O . SER A 1 248 ? -1.302 -10.575 16.249 1.00 96.88 248 SER A O 1
ATOM 2027 N N . VAL A 1 249 ? -1.120 -9.067 14.602 1.00 96.44 249 VAL A N 1
ATOM 2028 C CA . VAL A 1 249 ? 0.361 -9.027 14.577 1.00 96.44 249 VAL A CA 1
ATOM 2029 C C . VAL A 1 249 ? 0.961 -7.684 15.001 1.00 96.44 249 VAL A C 1
ATOM 2031 O O . VAL A 1 249 ? 2.153 -7.606 15.321 1.00 96.44 249 VAL A O 1
ATOM 2034 N N . LEU A 1 250 ? 0.156 -6.621 15.022 1.00 97.00 250 LEU A N 1
ATOM 2035 C CA . LEU A 1 250 ? 0.566 -5.294 15.486 1.00 97.00 250 LEU A CA 1
ATOM 2036 C C . LEU A 1 250 ? 0.359 -5.168 16.997 1.00 97.00 250 LEU A C 1
ATOM 2038 O O . LEU A 1 250 ? -0.520 -5.827 17.525 1.00 97.00 250 LEU A O 1
ATOM 2042 N N . PRO A 1 251 ? 1.135 -4.343 17.719 1.00 96.25 251 PRO A N 1
ATOM 2043 C CA . PRO A 1 251 ? 0.960 -4.171 19.165 1.00 96.25 251 PRO A CA 1
ATOM 2044 C C . PRO A 1 251 ? -0.283 -3.354 19.557 1.00 96.25 251 PRO A C 1
ATOM 2046 O O . PRO A 1 251 ? -0.587 -3.256 20.734 1.00 96.25 251 PRO A O 1
ATOM 2049 N N . PHE A 1 252 ? -0.980 -2.748 18.599 1.00 97.25 252 PHE A N 1
ATOM 2050 C CA . PHE A 1 252 ? -2.130 -1.872 18.822 1.00 97.25 252 PHE A CA 1
ATOM 2051 C C . PHE A 1 252 ? -3.287 -2.261 17.899 1.00 97.25 252 PHE A C 1
ATOM 2053 O O . PHE A 1 252 ? -3.059 -2.881 16.854 1.00 97.25 252 PHE A O 1
ATOM 2060 N N . ALA A 1 253 ? -4.499 -1.825 18.249 1.00 98.00 253 ALA A N 1
ATOM 2061 C CA . ALA A 1 253 ? -5.678 -1.941 17.402 1.00 98.00 253 ALA A CA 1
ATOM 2062 C C . ALA A 1 253 ? -5.429 -1.295 16.032 1.00 98.00 253 ALA A C 1
ATOM 2064 O O . ALA A 1 253 ? -4.912 -0.174 15.934 1.00 98.00 253 ALA A O 1
ATOM 2065 N N . PHE A 1 254 ? -5.808 -1.979 14.957 1.00 97.25 254 PHE A N 1
ATOM 2066 C CA . PHE A 1 254 ? -5.603 -1.490 13.596 1.00 97.25 254 PHE A CA 1
ATOM 2067 C C . PHE A 1 254 ? -6.749 -1.874 12.666 1.00 97.25 254 PHE A C 1
ATOM 2069 O O . PHE A 1 254 ? -7.670 -2.583 13.058 1.00 97.25 254 PHE A O 1
ATOM 2076 N N . PHE A 1 255 ? -6.687 -1.375 11.429 1.00 96.25 255 PHE A N 1
ATOM 2077 C CA . PHE A 1 255 ? -7.700 -1.620 10.401 1.00 96.25 255 PHE A CA 1
ATOM 2078 C C . PHE A 1 255 ? -9.137 -1.278 10.871 1.00 96.25 255 PHE A C 1
ATOM 2080 O O . PHE A 1 255 ? -9.981 -2.164 11.009 1.00 96.25 255 PHE A O 1
ATOM 2087 N N . PRO A 1 256 ? -9.407 0.008 11.178 1.00 97.00 256 PRO A N 1
ATOM 2088 C CA . PRO A 1 256 ? -10.710 0.445 11.668 1.00 97.00 256 PRO A CA 1
ATOM 2089 C C . PRO A 1 256 ? -11.803 0.333 10.605 1.00 97.00 256 PRO A C 1
ATOM 2091 O O . PRO A 1 256 ? -11.581 0.689 9.449 1.00 97.00 256 PRO A O 1
ATOM 2094 N N . LEU A 1 257 ? -13.001 -0.062 11.031 1.00 95.50 257 LEU A N 1
ATOM 2095 C CA . LEU A 1 257 ? -14.254 0.090 10.294 1.00 95.50 257 LEU A CA 1
ATOM 2096 C C . LEU A 1 257 ? -15.264 0.843 11.182 1.00 95.50 257 LEU A C 1
ATOM 2098 O O . LEU A 1 257 ? -15.438 0.424 12.324 1.00 95.50 257 LEU A O 1
ATOM 2102 N N . PRO A 1 258 ? -15.939 1.915 10.715 1.00 95.44 258 PRO A N 1
ATOM 2103 C CA . PRO A 1 258 ? -15.732 2.604 9.439 1.00 95.44 258 PRO A CA 1
ATOM 2104 C C . PRO A 1 258 ? -14.269 2.979 9.190 1.00 95.44 258 PRO A C 1
ATOM 2106 O O . PRO A 1 258 ? -13.525 3.225 10.142 1.00 95.44 258 PRO A O 1
ATOM 2109 N N . GLU A 1 259 ? -13.862 2.958 7.915 1.00 92.06 259 GLU A N 1
ATOM 2110 C CA . GLU A 1 259 ? -12.489 3.287 7.523 1.00 92.06 259 GLU A CA 1
ATOM 2111 C C . GLU A 1 259 ? -12.082 4.650 8.093 1.00 92.06 259 GLU A C 1
ATOM 2113 O O . GLU A 1 259 ? -12.914 5.544 8.279 1.00 92.06 259 GLU A O 1
ATOM 2118 N N . ARG A 1 260 ? -10.785 4.811 8.373 1.00 92.44 260 ARG A N 1
ATOM 2119 C CA . ARG A 1 260 ? -10.244 6.085 8.856 1.00 92.44 260 ARG A CA 1
ATOM 2120 C C . ARG A 1 260 ? -10.587 7.215 7.894 1.00 92.44 260 ARG A C 1
ATOM 2122 O O . ARG A 1 260 ? -10.483 7.056 6.681 1.00 92.44 260 ARG A O 1
ATOM 2129 N N . ASP A 1 261 ? -10.990 8.339 8.466 1.00 91.81 261 ASP A N 1
ATOM 2130 C CA . ASP A 1 261 ? -11.446 9.527 7.749 1.00 91.81 261 ASP A CA 1
ATOM 2131 C C . ASP A 1 261 ? -12.615 9.231 6.787 1.00 91.81 261 ASP A C 1
ATOM 2133 O O . ASP A 1 261 ? -12.874 9.990 5.850 1.00 91.81 261 ASP A O 1
ATOM 2137 N N . GLY A 1 262 ? -13.352 8.140 7.037 1.00 90.75 262 GLY A N 1
ATOM 2138 C CA . GLY A 1 262 ? -14.466 7.684 6.218 1.00 90.75 262 GLY A CA 1
ATOM 2139 C C . GLY A 1 262 ? -15.564 8.735 6.125 1.00 90.75 262 GLY A C 1
ATOM 2140 O O . GLY A 1 262 ? -15.926 9.369 7.115 1.00 90.75 262 GLY A O 1
ATOM 2141 N N . GLN A 1 263 ? -16.109 8.926 4.928 1.00 91.44 263 GLN A N 1
ATOM 2142 C CA . GLN A 1 263 ? -17.134 9.932 4.657 1.00 91.44 263 GLN A CA 1
ATOM 2143 C C . GLN A 1 263 ? -18.461 9.274 4.286 1.00 91.44 263 GLN A C 1
ATOM 2145 O O . GLN A 1 263 ? -18.509 8.175 3.738 1.00 91.44 263 GLN A O 1
ATOM 2150 N N . GLY A 1 264 ? -19.557 9.976 4.560 1.00 91.50 264 GLY A N 1
ATOM 2151 C CA . GLY A 1 264 ? -20.891 9.565 4.134 1.00 91.50 264 GLY A CA 1
ATOM 2152 C C . GLY A 1 264 ? -21.434 8.321 4.843 1.00 91.50 264 GLY A C 1
ATOM 2153 O O . GLY A 1 264 ? -22.257 7.590 4.278 1.00 91.50 264 GLY A O 1
ATOM 2154 N N . ILE A 1 265 ? -20.988 8.078 6.077 1.00 93.44 265 ILE A N 1
ATOM 2155 C CA . ILE A 1 265 ? -21.426 6.939 6.889 1.00 93.44 265 ILE A CA 1
ATOM 2156 C C . ILE A 1 265 ? -22.909 7.108 7.264 1.00 93.44 265 ILE A C 1
ATOM 2158 O O . ILE A 1 265 ? -23.365 8.205 7.587 1.00 93.44 265 ILE A O 1
ATOM 2162 N N . ASN A 1 266 ? -23.696 6.029 7.188 1.00 93.38 266 ASN A N 1
ATOM 2163 C CA . ASN A 1 266 ? -25.103 6.057 7.611 1.00 93.38 266 ASN A CA 1
ATOM 2164 C C . ASN A 1 266 ? -25.213 6.377 9.113 1.00 93.38 266 ASN A C 1
ATOM 2166 O O . ASN A 1 266 ? -24.328 6.037 9.885 1.00 93.38 266 ASN A O 1
ATOM 2170 N N . THR A 1 267 ? -26.322 6.973 9.550 1.00 94.12 267 THR A N 1
ATOM 2171 C CA . THR A 1 267 ? -26.518 7.359 10.960 1.00 94.12 267 THR A CA 1
ATOM 2172 C C . THR A 1 267 ? -27.047 6.243 11.867 1.00 94.12 267 THR A C 1
ATOM 2174 O O . THR A 1 267 ? -27.074 6.407 13.085 1.00 94.12 267 THR A O 1
ATOM 2177 N N . GLY A 1 268 ? -27.487 5.117 11.298 1.00 92.31 268 GLY A N 1
ATOM 2178 C CA . GLY A 1 268 ? -28.091 4.007 12.035 1.00 92.31 268 GLY A CA 1
ATOM 2179 C C . GLY A 1 268 ? -27.360 2.687 11.819 1.00 92.31 268 GLY A C 1
ATOM 2180 O O . GLY A 1 268 ? -26.928 2.392 10.704 1.00 92.31 268 GLY A O 1
ATOM 2181 N N . GLY A 1 269 ? -27.261 1.888 12.886 1.00 89.62 269 GLY A N 1
ATOM 2182 C CA . GLY A 1 269 ? -26.668 0.547 12.850 1.00 89.62 269 GLY A CA 1
ATOM 2183 C C . GLY A 1 269 ? -25.162 0.545 12.591 1.00 89.62 269 GLY A C 1
ATOM 2184 O O . GLY A 1 269 ? -24.633 -0.439 12.075 1.00 89.62 269 GLY A O 1
ATOM 2185 N N . VAL A 1 270 ? -24.477 1.650 12.898 1.00 95.06 270 VAL A N 1
ATOM 2186 C CA . VAL A 1 270 ? -23.022 1.721 12.774 1.00 95.06 270 VAL A CA 1
ATOM 2187 C C . VAL A 1 270 ? -22.402 0.920 13.906 1.00 95.06 270 VAL A C 1
ATOM 2189 O O . VAL A 1 270 ? -22.723 1.098 15.077 1.00 95.06 270 VAL A O 1
ATOM 2192 N N . LYS A 1 271 ? -21.481 0.040 13.536 1.00 96.75 271 LYS A N 1
ATOM 2193 C CA . LYS A 1 271 ? -20.651 -0.709 14.463 1.00 96.75 271 LYS A CA 1
ATOM 2194 C C . LYS A 1 271 ? -19.206 -0.371 14.151 1.00 96.75 271 LYS A C 1
ATOM 2196 O O . LYS A 1 271 ? -18.781 -0.517 13.007 1.00 96.75 271 LYS A O 1
ATOM 2201 N N . LEU A 1 272 ? -18.484 0.086 15.164 1.00 98.06 272 LEU A N 1
ATOM 2202 C CA . LEU A 1 272 ? -17.037 0.188 15.090 1.00 98.06 272 LEU A CA 1
ATOM 2203 C C . LEU A 1 272 ? -16.469 -1.223 15.176 1.00 98.06 272 LEU A C 1
ATOM 2205 O O . LEU A 1 272 ? -16.916 -2.000 16.018 1.00 98.06 272 LEU A O 1
ATOM 2209 N N . SER A 1 273 ? -15.489 -1.558 14.353 1.00 97.88 273 SER A N 1
ATOM 2210 C CA . SER A 1 273 ? -14.717 -2.791 14.496 1.00 97.88 273 SER A CA 1
ATOM 2211 C C . SER A 1 273 ? -13.264 -2.573 14.120 1.00 97.88 273 SER A C 1
ATOM 2213 O O . SER A 1 273 ? -12.949 -1.701 13.314 1.00 97.88 273 SER A O 1
ATOM 2215 N N . TRP A 1 274 ? -12.382 -3.368 14.706 1.00 98.19 274 TRP A N 1
ATOM 2216 C CA . TRP A 1 274 ? -10.940 -3.294 14.496 1.00 98.19 274 TRP A CA 1
ATOM 2217 C C . TRP A 1 274 ? -10.342 -4.698 14.514 1.00 98.19 274 TRP A C 1
ATOM 2219 O O . TRP A 1 274 ? -10.958 -5.655 14.990 1.00 98.19 274 TRP A O 1
ATOM 2229 N N . VAL A 1 275 ? -9.116 -4.823 14.021 1.00 98.06 275 VAL A N 1
ATOM 2230 C CA . VAL A 1 275 ? -8.277 -5.985 14.306 1.00 98.06 275 VAL A CA 1
ATOM 2231 C C . VAL A 1 275 ? -7.545 -5.712 15.612 1.00 98.06 275 VAL A C 1
ATOM 2233 O O . VAL A 1 275 ? -6.872 -4.687 15.747 1.00 98.06 275 VAL A O 1
ATOM 2236 N N . ALA A 1 276 ? -7.699 -6.625 16.571 1.00 98.25 276 ALA A N 1
ATOM 2237 C CA . ALA A 1 276 ? -7.046 -6.543 17.869 1.00 98.25 276 ALA A CA 1
ATOM 2238 C C . ALA A 1 276 ? -5.520 -6.544 17.731 1.00 98.25 276 ALA A C 1
ATOM 2240 O O . ALA A 1 276 ? -4.952 -7.251 16.885 1.00 98.25 276 ALA A O 1
ATOM 2241 N N . GLY A 1 277 ? -4.863 -5.796 18.610 1.00 97.81 277 GLY A N 1
ATOM 2242 C CA . GLY A 1 277 ? -3.434 -5.911 18.842 1.00 97.81 277 GLY A CA 1
ATOM 2243 C C . GLY A 1 277 ? -3.047 -7.326 19.284 1.00 97.81 277 GLY A C 1
ATOM 2244 O O . GLY A 1 277 ? -3.823 -8.060 19.895 1.00 97.81 277 GLY A O 1
ATOM 2245 N N . ARG A 1 278 ? -1.821 -7.735 18.964 1.00 96.50 278 ARG A N 1
ATOM 2246 C CA . ARG A 1 278 ? -1.233 -8.975 19.471 1.00 96.50 278 ARG A CA 1
ATOM 2247 C C . ARG A 1 278 ? -1.206 -8.930 20.999 1.00 96.50 278 ARG A C 1
ATOM 2249 O O . ARG A 1 278 ? -0.845 -7.903 21.570 1.00 96.50 278 ARG A O 1
ATOM 2256 N N . ASN A 1 279 ? -1.516 -10.059 21.628 1.00 96.62 279 ASN A N 1
ATOM 2257 C CA . ASN A 1 279 ? -1.549 -10.223 23.086 1.00 96.62 279 ASN A CA 1
ATOM 2258 C C . ASN A 1 279 ? -2.573 -9.327 23.813 1.00 96.62 279 ASN A C 1
ATOM 2260 O O . ASN A 1 279 ? -2.440 -9.122 25.015 1.00 96.62 279 ASN A O 1
ATOM 2264 N N . ALA A 1 280 ? -3.560 -8.769 23.105 1.00 98.19 280 ALA A N 1
ATOM 2265 C CA . ALA A 1 280 ? -4.655 -8.048 23.740 1.00 98.19 280 ALA A CA 1
ATOM 2266 C C . ALA A 1 280 ? -5.596 -9.014 24.473 1.00 98.19 280 ALA A C 1
ATOM 2268 O O . ALA A 1 280 ? -6.106 -9.960 23.873 1.00 98.19 280 ALA A O 1
ATOM 2269 N N . ASP A 1 281 ? -5.843 -8.732 25.749 1.00 98.12 281 ASP A N 1
ATOM 2270 C CA . ASP A 1 281 ? -6.823 -9.424 26.589 1.00 98.12 281 ASP A CA 1
ATOM 2271 C C . ASP A 1 281 ? -8.192 -8.737 26.522 1.00 98.12 281 ASP A C 1
ATOM 2273 O O . ASP A 1 281 ? -9.237 -9.375 26.636 1.00 98.12 281 ASP A O 1
ATOM 2277 N N . SER A 1 282 ? -8.196 -7.408 26.379 1.00 98.62 282 SER A N 1
ATOM 2278 C CA . SER A 1 282 ? -9.410 -6.599 26.256 1.00 98.62 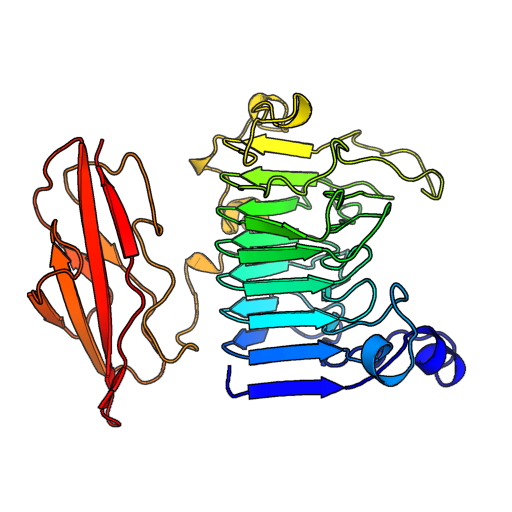282 SER A CA 1
ATOM 2279 C C . SER A 1 282 ? -9.114 -5.227 25.643 1.00 98.62 282 SER A C 1
ATOM 2281 O O . SER A 1 282 ? -7.961 -4.839 25.465 1.00 98.62 282 SER A O 1
ATOM 2283 N N . HIS A 1 283 ? -10.168 -4.478 25.335 1.00 98.75 283 HIS A N 1
ATOM 2284 C CA . HIS A 1 283 ? -10.122 -3.241 24.567 1.00 98.75 283 HIS A CA 1
ATOM 2285 C C . HIS A 1 283 ? -10.819 -2.115 25.320 1.00 98.75 283 HIS A C 1
ATOM 2287 O O . HIS A 1 283 ? -12.028 -2.185 25.563 1.00 98.75 283 HIS A O 1
ATOM 2293 N N . ARG A 1 284 ? -10.092 -1.038 25.624 1.00 98.88 284 ARG A N 1
ATOM 2294 C CA . ARG A 1 284 ? -10.691 0.214 26.100 1.00 98.88 284 ARG A CA 1
ATOM 2295 C C . ARG A 1 284 ? -11.134 1.041 24.907 1.00 98.88 284 ARG A C 1
ATOM 2297 O O . ARG A 1 284 ? -10.303 1.537 24.147 1.00 98.88 284 ARG A O 1
ATOM 2304 N N . VAL A 1 285 ? -12.440 1.209 24.760 1.00 98.81 285 VAL A N 1
ATOM 2305 C CA . VAL A 1 285 ? -13.040 1.938 23.642 1.00 98.81 285 VAL A CA 1
ATOM 2306 C C . VAL A 1 285 ? -13.279 3.389 24.034 1.00 98.81 285 VAL A C 1
ATOM 2308 O O . VAL A 1 285 ? -13.880 3.684 25.070 1.00 98.81 285 VAL A O 1
ATOM 2311 N N . TYR A 1 286 ? -12.845 4.300 23.170 1.00 98.75 286 TYR A N 1
ATOM 2312 C CA . TYR A 1 286 ? -13.093 5.731 23.267 1.00 98.75 286 TYR A CA 1
ATOM 2313 C C . TYR A 1 286 ? -13.880 6.170 22.037 1.00 98.75 286 TYR A C 1
ATOM 2315 O O . TYR A 1 286 ? -13.497 5.841 20.916 1.00 98.75 286 TYR A O 1
ATOM 2323 N N . PHE A 1 287 ? -14.965 6.917 22.222 1.00 98.62 287 PHE A N 1
ATOM 2324 C CA . PHE A 1 287 ? -15.825 7.359 21.121 1.00 98.62 287 PHE A CA 1
ATOM 2325 C C . PHE A 1 287 ? -16.529 8.671 21.461 1.00 98.62 287 PHE A C 1
ATOM 2327 O O . PHE A 1 287 ? -17.042 8.832 22.566 1.00 98.62 287 PHE A O 1
ATOM 2334 N N . GLY A 1 288 ? -16.629 9.609 20.523 1.00 98.06 288 GLY A N 1
ATOM 2335 C CA . GLY A 1 288 ? -17.451 10.805 20.707 1.00 98.06 288 GLY A CA 1
ATOM 2336 C C . GLY A 1 288 ? -17.276 11.851 19.614 1.00 98.06 288 GLY A C 1
ATOM 2337 O O . GLY A 1 288 ? -16.593 11.626 18.623 1.00 98.06 288 GLY A O 1
ATOM 2338 N N . LYS A 1 289 ? -17.895 13.019 19.812 1.00 97.88 289 LYS A N 1
ATOM 2339 C CA . LYS A 1 289 ? -17.822 14.165 18.882 1.00 97.88 289 LYS A CA 1
ATOM 2340 C C . LYS A 1 289 ? -16.596 15.064 19.118 1.00 97.88 289 LYS A C 1
ATOM 2342 O O . LYS A 1 289 ? -16.314 15.950 18.320 1.00 97.88 289 LYS A O 1
ATOM 2347 N N . SER A 1 290 ? -15.875 14.839 20.216 1.00 97.62 290 SER A N 1
ATOM 2348 C CA . SER A 1 290 ? -14.687 15.601 20.615 1.00 97.62 290 SER A CA 1
ATOM 2349 C C . SER A 1 290 ? -13.401 14.859 20.257 1.00 97.62 290 SER A C 1
ATOM 2351 O O . SER A 1 290 ? -13.371 13.631 20.260 1.00 97.62 290 SER A O 1
ATOM 2353 N N . ASN A 1 291 ? -12.330 15.614 20.010 1.00 95.69 291 ASN A N 1
ATOM 2354 C CA . ASN A 1 291 ? -10.968 15.103 19.887 1.00 95.69 291 ASN A CA 1
ATOM 2355 C C . ASN A 1 291 ? -10.100 15.709 21.018 1.00 95.69 291 ASN A C 1
ATOM 2357 O O . ASN A 1 291 ? -9.890 16.925 20.997 1.00 95.69 291 ASN A O 1
ATOM 2361 N N . PRO A 1 292 ? -9.621 14.917 22.001 1.00 96.81 292 PRO A N 1
ATOM 2362 C CA . PRO A 1 292 ? -9.724 13.458 22.088 1.00 96.81 292 PRO A CA 1
ATOM 2363 C C . PRO A 1 292 ? -11.135 12.963 22.476 1.00 96.81 292 PRO A C 1
ATOM 2365 O O . PRO A 1 292 ? -11.879 13.689 23.144 1.00 96.81 292 PRO A O 1
ATOM 2368 N N . PRO A 1 293 ? -11.510 11.737 22.068 1.00 98.06 293 PRO A N 1
ATOM 2369 C CA . PRO A 1 293 ? -12.804 11.145 22.393 1.00 98.06 293 PRO A CA 1
ATOM 2370 C C . PRO A 1 293 ? -12.889 10.669 23.850 1.00 98.06 293 PRO A C 1
ATOM 2372 O O . PRO A 1 293 ? -11.887 10.357 24.491 1.00 98.06 293 PRO A O 1
ATOM 2375 N N . GLU A 1 294 ? -14.113 10.585 24.372 1.00 98.00 294 GLU A N 1
ATOM 2376 C CA . GLU A 1 294 ? -14.387 10.127 25.739 1.00 98.00 294 GLU A CA 1
ATOM 2377 C C . GLU A 1 294 ? -14.277 8.604 25.859 1.00 98.00 294 GLU A C 1
ATOM 2379 O O . GLU A 1 294 ? -14.703 7.880 24.959 1.00 98.00 294 GLU A O 1
ATOM 2384 N N . TYR A 1 295 ? -13.782 8.120 27.003 1.00 98.50 295 TYR A N 1
ATOM 2385 C CA . TYR A 1 295 ? -13.828 6.699 27.353 1.00 98.50 295 TYR A CA 1
ATOM 2386 C C . TYR A 1 295 ? -15.279 6.212 27.453 1.00 98.50 295 TYR A C 1
ATOM 2388 O O . TYR A 1 295 ? -16.119 6.875 28.069 1.00 98.50 295 TYR A O 1
ATOM 2396 N N . ARG A 1 296 ? -15.564 5.049 26.865 1.00 98.38 296 ARG A N 1
ATOM 2397 C CA . ARG A 1 296 ? -16.882 4.408 26.896 1.00 98.38 296 ARG A CA 1
ATOM 2398 C C . ARG A 1 296 ? -16.877 3.181 27.789 1.00 98.38 296 ARG A C 1
ATOM 2400 O O . ARG A 1 296 ? -17.551 3.187 28.815 1.00 98.38 296 ARG A O 1
ATOM 2407 N N . GLU A 1 297 ? -16.108 2.161 27.427 1.00 98.31 297 GLU A N 1
ATOM 2408 C CA . GLU A 1 297 ? -16.057 0.907 28.177 1.00 98.31 297 GLU A CA 1
ATOM 2409 C C . GLU A 1 297 ? -14.787 0.093 27.906 1.00 98.31 297 GLU A C 1
ATOM 2411 O O . GLU A 1 297 ? -13.972 0.453 27.055 1.00 98.31 297 GLU A O 1
ATOM 2416 N N . ASN A 1 298 ? -14.640 -1.005 28.651 1.00 98.50 298 ASN A N 1
ATOM 2417 C CA . ASN A 1 298 ? -13.634 -2.034 28.428 1.00 98.50 298 ASN A CA 1
ATOM 2418 C C . ASN A 1 298 ? -14.335 -3.347 28.077 1.00 98.50 298 ASN A C 1
ATOM 2420 O O . ASN A 1 298 ? -15.196 -3.785 28.840 1.00 98.50 298 ASN A O 1
ATOM 2424 N N . GLN A 1 299 ? -13.949 -3.981 26.973 1.00 98.38 299 GLN A N 1
ATOM 2425 C CA . GLN A 1 299 ? -14.635 -5.162 26.441 1.00 98.38 299 GLN A CA 1
ATOM 2426 C C . GLN A 1 299 ? -13.664 -6.183 25.842 1.00 98.38 299 GLN A C 1
ATOM 2428 O O . GLN A 1 299 ? -12.594 -5.817 25.375 1.00 98.38 299 GLN A O 1
ATOM 2433 N N . GLU A 1 300 ? -14.051 -7.458 25.815 1.00 97.88 300 GLU A N 1
ATOM 2434 C CA . GLU A 1 300 ? -13.270 -8.528 25.165 1.00 97.88 300 GLU A CA 1
ATOM 2435 C C . GLU A 1 300 ? -13.502 -8.592 23.646 1.00 97.88 300 GLU A C 1
ATOM 2437 O O . GLU A 1 300 ? -12.670 -9.097 22.905 1.00 97.88 300 GLU A O 1
ATOM 2442 N N . GLY A 1 301 ? -14.654 -8.115 23.163 1.00 97.75 301 GLY A N 1
ATOM 2443 C CA . GLY A 1 301 ? -14.987 -8.163 21.740 1.00 97.75 301 GLY A CA 1
ATOM 2444 C C . GLY A 1 301 ? -14.290 -7.072 20.923 1.00 97.75 301 GLY A C 1
ATOM 2445 O O . GLY A 1 301 ? -14.071 -5.967 21.410 1.00 97.75 301 GLY A O 1
ATOM 2446 N N . ASN A 1 302 ? -14.072 -7.327 19.632 1.00 97.31 302 ASN A N 1
ATOM 2447 C CA . ASN A 1 302 ? -13.406 -6.384 18.717 1.00 97.31 302 ASN A CA 1
ATOM 2448 C C . ASN A 1 302 ? -14.390 -5.442 18.000 1.00 97.31 302 ASN A C 1
ATOM 2450 O O . ASN A 1 302 ? -14.165 -5.040 16.855 1.00 97.31 302 ASN A O 1
ATOM 2454 N N . SER A 1 303 ? -15.548 -5.175 18.610 1.00 98.00 303 SER A N 1
ATOM 2455 C CA . SER A 1 303 ? -16.559 -4.316 18.001 1.00 98.00 303 SER A CA 1
ATOM 2456 C C . SER A 1 303 ? -17.406 -3.567 19.012 1.00 98.00 303 SER A C 1
ATOM 2458 O O . SER A 1 303 ? -17.823 -4.166 20.000 1.00 98.00 303 SER A O 1
ATOM 2460 N N . TYR A 1 304 ? -17.747 -2.319 18.716 1.00 98.12 304 TYR A N 1
ATOM 2461 C CA . TYR A 1 304 ? -18.530 -1.445 19.586 1.00 98.12 304 TYR A CA 1
ATOM 2462 C C . TYR A 1 304 ? -19.721 -0.850 18.826 1.00 98.12 304 TYR A C 1
ATOM 2464 O O . TYR A 1 304 ? -19.556 -0.301 17.736 1.00 98.12 304 TYR A O 1
ATOM 2472 N N . ASP A 1 305 ? -20.927 -0.978 19.380 1.00 96.62 305 ASP A N 1
ATOM 2473 C CA . ASP A 1 305 ? -22.137 -0.365 18.820 1.00 96.62 305 ASP A CA 1
ATOM 2474 C C . ASP A 1 305 ? -22.240 1.085 19.305 1.00 96.62 305 ASP A C 1
ATOM 2476 O O . ASP A 1 305 ? -22.290 1.347 20.506 1.00 96.62 305 ASP A O 1
ATOM 2480 N N . VAL A 1 306 ? -22.250 2.034 18.369 1.00 95.75 306 VAL A N 1
ATOM 2481 C CA . VAL A 1 306 ? -22.283 3.471 18.694 1.00 95.75 306 VAL A CA 1
ATOM 2482 C C . VAL A 1 306 ? -23.699 4.003 18.899 1.00 95.75 306 VAL A C 1
ATOM 2484 O O . VAL A 1 306 ? -23.872 5.172 19.247 1.00 95.75 306 VAL A O 1
ATOM 2487 N N . GLY A 1 307 ? -24.720 3.170 18.691 1.00 91.25 307 GLY A N 1
ATOM 2488 C CA . GLY A 1 307 ? -26.115 3.574 18.747 1.00 91.25 307 GLY A CA 1
ATOM 2489 C C . GLY A 1 307 ? -26.483 4.549 17.626 1.00 91.25 307 GLY A C 1
ATOM 2490 O O . GLY A 1 307 ? -26.089 4.390 16.470 1.00 91.25 307 GLY A O 1
ATOM 2491 N N . GLY A 1 308 ? -27.307 5.544 17.959 1.00 92.75 308 GLY A N 1
ATOM 2492 C CA . GLY A 1 308 ? -27.754 6.561 17.009 1.00 92.75 308 GLY A CA 1
ATOM 2493 C C . GLY A 1 308 ? -26.720 7.667 16.820 1.00 92.75 308 GLY A C 1
ATOM 2494 O O . GLY A 1 308 ? -26.241 8.243 17.797 1.00 92.75 308 GLY A O 1
ATOM 2495 N N . LEU A 1 309 ? -26.427 8.002 15.565 1.00 97.19 309 LEU A N 1
ATOM 2496 C CA . LEU A 1 309 ? -25.536 9.104 15.211 1.00 97.19 309 LEU A CA 1
ATOM 2497 C C . LEU A 1 309 ? -26.313 10.309 14.676 1.00 97.19 309 LEU A C 1
ATOM 2499 O O . LEU A 1 309 ? -27.354 10.173 14.032 1.00 97.19 309 LEU A O 1
ATOM 2503 N N . GLU A 1 310 ? -25.774 11.500 14.910 1.00 97.88 310 GLU A N 1
ATOM 2504 C CA . GLU A 1 310 ? -26.252 12.733 14.290 1.00 97.88 310 GLU A CA 1
ATOM 2505 C C . GLU A 1 310 ? -25.800 12.765 12.819 1.00 97.88 310 GLU A C 1
ATOM 2507 O O . GLU A 1 310 ? -24.678 12.339 12.524 1.00 97.88 310 GLU A O 1
ATOM 2512 N N . PRO A 1 311 ? -26.642 13.231 11.878 1.00 97.31 311 PRO A N 1
ATOM 2513 C CA . PRO A 1 311 ? -26.230 13.421 10.488 1.00 97.31 311 PRO A CA 1
ATOM 2514 C C . PRO A 1 311 ? -25.175 14.527 10.382 1.00 97.31 311 PRO A C 1
ATOM 2516 O O . PRO A 1 311 ? -25.089 15.396 11.253 1.00 97.31 311 PRO A O 1
ATOM 2519 N N . GLN A 1 312 ? -24.382 14.504 9.308 1.00 96.88 312 GLN A N 1
ATOM 2520 C CA . GLN A 1 312 ? -23.377 15.534 8.996 1.00 96.88 312 GLN A CA 1
ATOM 2521 C C . GLN A 1 312 ? -22.412 15.845 10.154 1.00 96.88 312 GLN A C 1
ATOM 2523 O O . GLN A 1 312 ? -21.986 16.985 10.343 1.00 96.88 312 GLN A O 1
ATOM 2528 N N . THR A 1 313 ? -22.082 14.834 10.956 1.00 97.88 313 THR A N 1
ATOM 2529 C CA . THR A 1 313 ? -21.317 14.992 12.194 1.00 97.88 313 THR A CA 1
ATOM 2530 C C . THR A 1 313 ? -20.033 14.181 12.130 1.00 97.88 313 THR A C 1
ATOM 2532 O O . THR A 1 313 ? -20.042 13.010 11.748 1.00 97.88 313 THR A O 1
ATOM 2535 N N . ALA A 1 314 ? -18.926 14.814 12.520 1.00 98.00 314 ALA A N 1
ATOM 2536 C CA . ALA A 1 314 ? -17.644 14.148 12.685 1.00 98.00 314 ALA A CA 1
ATOM 2537 C C . ALA A 1 314 ? -17.584 13.446 14.047 1.00 98.00 314 ALA A C 1
ATOM 2539 O O . ALA A 1 314 ? -17.850 14.054 15.089 1.00 98.00 314 ALA A O 1
ATOM 2540 N N . TYR A 1 315 ? -17.199 12.177 14.025 1.00 98.38 315 TYR A N 1
ATOM 2541 C CA . TYR A 1 315 ? -16.956 11.365 15.208 1.00 98.38 315 TYR A CA 1
ATOM 2542 C C . TYR A 1 315 ? -15.499 10.928 15.249 1.00 98.38 315 TYR A C 1
ATOM 2544 O O . TYR A 1 315 ? -14.897 10.620 14.222 1.00 98.38 315 TYR A O 1
ATOM 2552 N N . TYR A 1 316 ? -14.956 10.874 16.458 1.00 98.56 316 TYR A N 1
ATOM 2553 C CA . TYR A 1 316 ? -13.599 10.450 16.754 1.00 98.56 316 TYR A CA 1
ATOM 2554 C C . TYR A 1 316 ? -13.641 9.224 17.644 1.00 98.56 316 TYR A C 1
ATOM 2556 O O . TYR A 1 316 ? -14.491 9.117 18.536 1.00 98.56 316 TYR A O 1
ATOM 2564 N N . TRP A 1 317 ? -12.713 8.304 17.419 1.00 98.56 317 TRP A N 1
ATOM 2565 C CA . TRP A 1 317 ? -12.631 7.089 18.206 1.00 98.56 317 TRP A CA 1
ATOM 2566 C C . TRP A 1 317 ? -11.228 6.521 18.258 1.00 98.56 317 TRP A C 1
ATOM 2568 O O . TRP A 1 317 ? -10.379 6.816 17.420 1.00 98.56 317 TRP A O 1
ATOM 2578 N N . ARG A 1 318 ? -10.976 5.746 19.302 1.00 98.56 318 ARG A N 1
ATOM 2579 C CA . ARG A 1 318 ? -9.690 5.118 19.580 1.00 98.56 318 ARG A CA 1
ATOM 2580 C C . ARG A 1 318 ? -9.948 3.839 20.356 1.00 98.56 318 ARG A C 1
ATOM 2582 O O . ARG A 1 318 ? -10.899 3.773 21.136 1.00 98.56 318 ARG A O 1
ATOM 2589 N N . VAL A 1 319 ? -9.088 2.854 20.159 1.00 98.81 319 VAL A N 1
ATOM 2590 C CA . VAL A 1 319 ? -9.088 1.628 20.950 1.00 98.81 319 VAL A CA 1
ATOM 2591 C C . VAL A 1 319 ? -7.715 1.449 21.566 1.00 98.81 319 VAL A C 1
ATOM 2593 O O . VAL A 1 319 ? -6.735 1.322 20.835 1.00 98.81 319 VAL A O 1
ATOM 2596 N N . ASP A 1 320 ? -7.657 1.433 22.893 1.00 98.75 320 ASP A N 1
ATOM 2597 C CA . ASP A 1 320 ? -6.430 1.112 23.615 1.00 98.75 320 ASP A CA 1
ATOM 2598 C C . ASP A 1 320 ? -6.454 -0.369 23.995 1.00 98.75 320 ASP A C 1
ATOM 2600 O O . ASP A 1 320 ? -7.432 -0.857 24.570 1.00 98.75 320 ASP A O 1
ATOM 2604 N N . GLU A 1 321 ? -5.376 -1.075 23.669 1.00 98.69 321 GLU A N 1
ATOM 2605 C CA . GLU A 1 321 ? -5.236 -2.505 23.929 1.00 98.69 321 GLU A CA 1
ATOM 2606 C C . GLU A 1 321 ? -4.781 -2.729 25.366 1.00 98.69 321 GLU A C 1
ATOM 2608 O O . GLU A 1 321 ? -3.763 -2.186 25.799 1.00 98.69 321 GLU A O 1
ATOM 2613 N N . VAL A 1 322 ? -5.532 -3.524 26.121 1.00 98.62 322 VAL A N 1
ATOM 2614 C CA . VAL A 1 322 ? -5.147 -3.972 27.459 1.00 98.62 322 VAL A CA 1
ATOM 2615 C C . VAL A 1 322 ? -4.476 -5.329 27.317 1.00 98.62 322 VAL A C 1
ATOM 2617 O O . VAL A 1 322 ? -5.072 -6.257 26.781 1.00 98.62 322 VAL A O 1
ATOM 2620 N N . THR A 1 323 ? -3.250 -5.434 27.810 1.00 98.00 323 THR A N 1
ATOM 2621 C CA . THR A 1 323 ? -2.430 -6.651 27.793 1.00 98.00 323 THR A CA 1
ATOM 2622 C C . THR A 1 323 ? -1.928 -6.947 29.206 1.00 98.00 323 THR A C 1
ATOM 2624 O O . THR A 1 323 ? -1.947 -6.060 30.069 1.00 98.00 323 THR A O 1
ATOM 2627 N N . GLU A 1 324 ? -1.375 -8.138 29.433 1.00 97.00 324 GLU A N 1
ATOM 2628 C CA . GLU A 1 324 ? -0.666 -8.470 30.679 1.00 97.00 324 GLU A CA 1
ATOM 2629 C C . GLU A 1 324 ? 0.465 -7.475 31.026 1.00 97.00 324 GLU A C 1
ATOM 2631 O O . GLU A 1 324 ? 0.735 -7.218 32.200 1.00 97.00 324 GLU A O 1
ATOM 2636 N N . GLU A 1 325 ? 1.118 -6.887 30.017 1.00 95.94 325 GLU A N 1
ATOM 2637 C CA . GLU A 1 325 ? 2.250 -5.959 30.177 1.00 95.94 325 GLU A CA 1
ATOM 2638 C C . GLU A 1 325 ? 1.811 -4.507 30.445 1.00 95.94 325 GLU A C 1
ATOM 2640 O O . GLU A 1 325 ? 2.627 -3.665 30.831 1.00 95.94 325 GLU A O 1
ATOM 2645 N N . GLY A 1 326 ? 0.526 -4.198 30.257 1.00 97.62 326 GLY A N 1
ATOM 2646 C CA . GLY A 1 326 ? -0.038 -2.863 30.424 1.00 97.62 326 GLY A CA 1
ATOM 2647 C C . GLY A 1 326 ? -0.967 -2.449 29.285 1.00 97.62 326 GLY A C 1
ATOM 2648 O O . GLY A 1 326 ? -1.455 -3.271 28.512 1.00 97.62 326 GLY A O 1
ATOM 2649 N N . ILE A 1 327 ? -1.233 -1.143 29.206 1.00 98.44 327 ILE A N 1
ATOM 2650 C CA . ILE A 1 327 ? -2.145 -0.555 28.218 1.00 98.44 327 ILE A CA 1
ATOM 2651 C C . ILE A 1 327 ? -1.332 0.057 27.082 1.00 98.44 327 ILE A C 1
ATOM 2653 O O . ILE A 1 327 ? -0.469 0.905 27.323 1.00 98.44 327 ILE A O 1
ATOM 2657 N N . ILE A 1 328 ? -1.642 -0.338 25.852 1.00 98.25 328 ILE A N 1
ATOM 2658 C CA . ILE A 1 328 ? -1.049 0.197 24.631 1.00 98.25 328 ILE A CA 1
ATOM 2659 C C . ILE A 1 328 ? -2.069 1.133 23.985 1.00 98.25 328 ILE A C 1
ATOM 2661 O O . ILE A 1 328 ? -3.122 0.701 23.522 1.00 98.25 328 ILE A O 1
ATOM 2665 N N . GLU A 1 329 ? -1.757 2.428 23.962 1.00 98.19 329 GLU A N 1
ATOM 2666 C CA . GLU A 1 329 ? -2.624 3.434 23.345 1.00 98.19 329 GLU A CA 1
ATOM 2667 C C . GLU A 1 329 ? -2.742 3.216 21.826 1.00 98.19 329 GLU A C 1
ATOM 2669 O O . GLU A 1 329 ? -1.740 3.020 21.130 1.00 98.19 329 GLU A O 1
ATOM 2674 N N . GLY A 1 330 ? -3.973 3.255 21.312 1.00 97.38 330 GLY A N 1
ATOM 2675 C CA . GLY A 1 330 ? -4.256 3.107 19.887 1.00 97.38 330 GLY A CA 1
ATOM 2676 C C . GLY A 1 330 ? -4.121 4.399 19.087 1.00 97.38 330 GLY A C 1
ATOM 2677 O O . GLY A 1 330 ? -3.990 5.503 19.617 1.00 97.38 330 GLY A O 1
ATOM 2678 N N . LYS A 1 331 ? -4.220 4.278 17.760 1.00 96.38 331 LYS A N 1
ATOM 2679 C CA . LYS A 1 331 ? -4.303 5.448 16.876 1.00 96.38 331 LYS A CA 1
ATOM 2680 C C . LYS A 1 331 ? -5.690 6.083 16.968 1.00 96.38 331 LYS A C 1
ATOM 2682 O O . LYS A 1 331 ? -6.695 5.383 17.051 1.00 96.38 331 LYS A O 1
ATOM 2687 N N . LEU A 1 332 ? -5.735 7.412 16.905 1.00 97.75 332 LEU A N 1
ATOM 2688 C CA . LEU A 1 332 ? -6.987 8.143 16.753 1.00 97.75 332 LEU A CA 1
ATOM 2689 C C . LEU A 1 332 ? -7.529 7.959 15.330 1.00 97.75 332 LEU A C 1
ATOM 2691 O O . LEU A 1 332 ? -6.814 8.194 14.353 1.00 97.75 332 LEU A O 1
ATOM 2695 N N . TRP A 1 333 ? -8.800 7.595 15.229 1.00 97.94 333 TRP A N 1
ATOM 2696 C CA . TRP A 1 333 ? -9.548 7.476 13.984 1.00 97.94 333 TRP A CA 1
ATOM 2697 C C . TRP A 1 333 ? -10.734 8.430 13.970 1.00 97.94 333 TRP A C 1
ATOM 2699 O O . TRP A 1 333 ? -11.216 8.870 15.017 1.00 97.94 333 TRP A O 1
ATOM 2709 N N . SER A 1 334 ? -11.210 8.748 12.769 1.00 97.69 334 SER A N 1
ATOM 2710 C CA . SER A 1 334 ? -12.372 9.607 12.572 1.00 97.69 334 SER A CA 1
ATOM 2711 C C . SER A 1 334 ? -13.265 9.097 11.444 1.00 97.69 334 SER A C 1
ATOM 2713 O O . SER A 1 334 ? -12.801 8.339 10.593 1.00 97.69 334 SER A O 1
ATOM 2715 N N . PHE A 1 335 ? -14.537 9.493 11.449 1.00 97.56 335 PHE A N 1
ATOM 2716 C CA . PHE A 1 335 ? -15.437 9.376 10.300 1.00 97.56 335 PHE A CA 1
ATOM 2717 C C . PHE A 1 335 ? -16.538 10.447 10.362 1.00 97.56 335 PHE A C 1
ATOM 2719 O O . PHE A 1 335 ? -16.841 10.977 11.434 1.00 97.56 335 PHE A O 1
ATOM 2726 N N . THR A 1 336 ? -17.168 10.734 9.222 1.00 97.75 336 THR A N 1
ATOM 2727 C CA . THR A 1 336 ? -18.268 11.699 9.087 1.00 97.75 336 THR A CA 1
ATOM 2728 C C . THR A 1 336 ? -19.534 11.014 8.578 1.00 97.75 336 THR A C 1
ATOM 2730 O O . THR A 1 336 ? -19.507 10.263 7.596 1.00 97.75 336 THR A O 1
ATOM 2733 N N . THR A 1 337 ? -20.668 11.293 9.219 1.00 97.19 337 THR A N 1
ATOM 2734 C CA . THR A 1 337 ? -21.988 10.818 8.778 1.00 97.19 337 THR A CA 1
ATOM 2735 C C . THR A 1 337 ? -22.559 11.659 7.631 1.00 97.19 337 THR A C 1
ATOM 2737 O O . THR A 1 337 ? -22.224 12.835 7.490 1.00 97.19 337 THR A O 1
ATOM 2740 N N . LYS A 1 338 ? -23.425 11.068 6.799 1.00 93.44 338 LYS A N 1
ATOM 2741 C CA . LYS A 1 338 ? -24.190 11.811 5.773 1.00 93.44 338 LYS A CA 1
ATOM 2742 C C . LYS A 1 338 ? -25.491 12.405 6.290 1.00 93.44 338 LYS A C 1
ATOM 2744 O O . LYS A 1 338 ? -26.036 11.874 7.285 1.00 93.44 338 LYS A O 1
#

Secondary structure (DSSP, 8-state):
---EEE----HHHHHHHTTT--TT-EEEEE-TT-EEEEEES-EEEE-HHHHHS--SSB-EEEEE--EEEEEES-EEEESSB-SEEEB-TTT-EEEEES-EEEESSSSB--BSEEEEES-EEEE--SSS-SEE-B--S-TT--EEEES-EEEESTTB--EE-SS---EEEES-EE-TTB-S---B--TT-SS--TT---EEEES-EETT---GGGS--GGGSTT---GGG--HHHHTTTS--SGGG--S-SSS-EEEESPTTEEEE-SSS-EEEEEPPTT-SEEEEEEESSSSPPEEEEESSSEEE-----TT-EEEEEEEEEETTEEEPPPPEEEEE-

Foldseek 3Di:
DPAEQEDAAALVVVCVVVVNDCQVRASAEEEQPDADEEAEDYEQEHCNCVVPVDAAGDYESYAYAYANYEYYLYEFEYSHAQPDHHENQAQHAYEYENYEFYGEAQSAEHHFFYEYEPYEYEYAYPPHERHEYHNQNDLLHEHEYELYEYYYAAAYEHHEYLEAYAYEYENYEYEPSHHLDDYDHDPPRPDDYPVPDHYAAYNYYYDPGDHPVNPHDLCVDDVSDDSVCPASCVRSVNPDDCLVPPAQAAQAWDDWPVGFQAEAAAFAPGKIFTRGHPQFQWKFKFKDQDVVGHTDDIGRDRMDGPGGGDAQGKMKMWIWGQHPVGIRTGDIGMYHHD

Radius of gyration: 20.55 Å; chains: 1; bounding box: 57×45×58 Å

pLDDT: mean 96.72, std 3.64, range [56.5, 98.94]